Protein AF-0000000079646680 (afdb_homodimer)

Solvent-accessible surface area (backbone atoms only — not comparable to full-atom values): 19298 Å² total; per-residue (Å²): 132,80,77,72,72,74,69,71,78,68,78,68,41,18,21,56,26,50,74,67,72,43,83,56,53,96,79,44,87,49,42,88,80,18,39,67,86,31,43,66,56,45,51,32,27,38,65,41,49,31,62,67,54,50,50,53,53,44,67,70,44,81,51,68,68,57,35,50,46,24,52,51,33,47,44,51,47,20,48,36,26,69,77,30,76,45,39,28,57,49,46,54,42,51,51,46,51,48,49,41,51,51,53,47,50,53,50,49,51,50,51,51,50,50,52,52,52,52,52,52,52,53,53,51,56,56,56,53,57,60,55,44,67,73,63,61,84,80,90,73,77,76,80,70,84,76,73,74,63,59,68,73,51,68,73,58,79,80,73,76,71,82,74,73,79,127,132,81,79,72,73,74,69,71,79,67,76,67,42,17,22,58,26,50,73,67,72,42,83,57,54,97,79,44,87,49,43,87,80,19,39,67,88,32,43,68,57,44,50,31,28,37,66,41,50,30,60,66,54,50,50,52,54,45,66,71,44,81,50,68,67,56,34,52,47,25,52,51,33,46,45,53,48,19,48,36,26,68,77,30,76,45,40,29,58,50,46,54,41,52,52,46,51,49,50,41,51,52,52,48,50,52,49,49,51,50,50,50,50,52,51,52,53,52,53,53,52,54,52,53,57,56,56,54,57,62,56,44,69,73,62,59,85,81,92,69,78,77,80,68,81,77,71,74,60,62,66,73,51,67,72,57,80,82,71,77,69,81,76,71,82,127

Radius of gyration: 33.07 Å; Cα contacts (8 Å, |Δi|>4): 222; chains: 2; bounding box: 79×100×84 Å

InterPro domains:
  IPR004883 Lateral organ boundaries, LOB [PF03195] (14-109)
  IPR004883 Lateral organ boundaries, LOB [PS50891] (12-114)

pLDDT: mean 77.22, std 26.85, range [20.95, 98.81]

Nearest PDB structures (foldseek):
  5ly0-assembly1_B  TM=9.221E-01  e=5.483E-08  Triticum turgidum
  5ly0-assembly1_B  TM=9.224E-01  e=7.247E-08  Triticum turgidum

Sequence (332 aa):
MSISTSGNTETEDCSACKYQRRRCRADCPFAPYFPHGREQQFKNMHKLFGMNNVIKLIRTLKDPSTKDIAMRTIVVESDMRAKDPVGGCYRVIQELQHQIECKQAELDKIYYNIANCRAQNAHHLQMQKIDDGDHCQMMNKSPLIQFETEKLANLSIKSDDNIGEKMSISTSGNTETEDCSACKYQRRRCRADCPFAPYFPHGREQQFKNMHKLFGMNNVIKLIRTLKDPSTKDIAMRTIVVESDMRAKDPVGGCYRVIQELQHQIECKQAELDKIYYNIANCRAQNAHHLQMQKIDDGDHCQMMNKSPLIQFETEKLANLSIKSDDNIGEK

Secondary structure (DSSP, 8-state):
--------------HHHHHTT-PPPTT-TTTTTS-TT-HHHHHHHHHHH-HHHHHHHHHH---HHHHHHHHHHHHHHHHHHHH-TTTHHHHHHHHHHHHHHHHHHHHHHHHHHHHHHHHHHHHHHHHHHHHHHHS-SS-----------HHHHTTS----------/--------------HHHHHTT-PPPTT-TTTTTS-TT-HHHHHHHHHHH-HHHHHHHHHH--SHHHHHHHHHHHHHHHHHHHH-TTTHHHHHHHHHHHHHHHHHHHHHHHHHHHHHHHHHHHHHHHHHHHHHHHS-SS-----------HHHHTTS----------

Organism: Gossypium tomentosum (NCBI:txid34277)

Structure (mmCIF, N/CA/C/O backbone):
data_AF-0000000079646680-model_v1
#
loop_
_entity.id
_entity.type
_entity.pdbx_description
1 polymer 'LOB domain-containing protein'
#
loop_
_atom_site.group_PDB
_atom_site.id
_atom_site.type_symbol
_atom_site.label_atom_id
_atom_site.label_alt_id
_atom_site.label_comp_id
_atom_site.label_asym_id
_atom_site.label_entity_id
_atom_site.label_seq_id
_atom_site.pdbx_PDB_ins_code
_atom_site.Cartn_x
_atom_site.Cartn_y
_atom_site.Cartn_z
_atom_site.occupancy
_atom_site.B_iso_or_equiv
_atom_site.auth_seq_id
_atom_site.auth_comp_id
_atom_site.auth_asym_id
_atom_site.auth_atom_id
_atom_site.pdbx_PDB_model_num
ATOM 1 N N . MET A 1 1 ? 40.938 -35.5 27.719 1 29.34 1 MET A N 1
ATOM 2 C CA . MET A 1 1 ? 41.062 -34.969 26.375 1 29.34 1 MET A CA 1
ATOM 3 C C . MET A 1 1 ? 39.719 -35 25.656 1 29.34 1 MET A C 1
ATOM 5 O O . MET A 1 1 ? 39.25 -36.062 25.219 1 29.34 1 MET A O 1
ATOM 9 N N . SER A 1 2 ? 38.781 -34.25 26.156 1 36.34 2 SER A N 1
ATOM 10 C CA . SER A 1 2 ? 37.406 -34.125 25.641 1 36.34 2 SER A CA 1
ATOM 11 C C . SER A 1 2 ? 37.438 -33.688 24.188 1 36.34 2 SER A C 1
ATOM 13 O O . SER A 1 2 ? 38 -32.625 23.844 1 36.34 2 SER A O 1
ATOM 15 N N . ILE A 1 3 ? 37.469 -34.625 23.234 1 35.69 3 ILE A N 1
ATOM 16 C CA . ILE A 1 3 ? 37.312 -34.344 21.812 1 35.69 3 ILE A CA 1
ATOM 17 C C . ILE A 1 3 ? 36.156 -33.344 21.609 1 35.69 3 ILE A C 1
ATOM 19 O O . ILE A 1 3 ? 35.031 -33.594 22 1 35.69 3 ILE A O 1
ATOM 23 N N . SER A 1 4 ? 36.438 -32.062 21.688 1 37.19 4 SER A N 1
ATOM 24 C CA . SER A 1 4 ? 35.531 -31.047 21.141 1 37.19 4 SER A CA 1
ATOM 25 C C . SER A 1 4 ? 35.031 -31.453 19.766 1 37.19 4 SER A C 1
ATOM 27 O O . SER A 1 4 ? 35.812 -31.688 18.859 1 37.19 4 SER A O 1
ATOM 29 N N . THR A 1 5 ? 34.031 -32.312 19.688 1 37.84 5 THR A N 1
ATOM 30 C CA . THR A 1 5 ? 33.344 -32.5 18.422 1 37.84 5 THR A CA 1
ATOM 31 C C . THR A 1 5 ? 33.281 -31.203 17.641 1 37.84 5 THR A C 1
ATOM 33 O O . THR A 1 5 ? 32.719 -30.219 18.156 1 37.84 5 THR A O 1
ATOM 36 N N . SER A 1 6 ? 34.312 -30.844 16.922 1 40.09 6 SER A N 1
ATOM 37 C CA . SER A 1 6 ? 34.219 -29.844 15.859 1 40.09 6 SER A CA 1
ATOM 38 C C . SER A 1 6 ? 32.844 -29.828 15.219 1 40.09 6 SER A C 1
ATOM 40 O O . SER A 1 6 ? 32.438 -30.812 14.609 1 40.09 6 SER A O 1
ATOM 42 N N . GLY A 1 7 ? 31.906 -29.375 15.914 1 36.44 7 GLY A N 1
ATOM 43 C CA . GLY A 1 7 ? 30.656 -29.094 15.227 1 36.44 7 GLY A CA 1
ATOM 44 C C . GLY A 1 7 ? 30.844 -28.656 13.789 1 36.44 7 GLY A C 1
ATOM 45 O O . GLY A 1 7 ? 31.547 -27.688 13.516 1 36.44 7 GLY A O 1
ATOM 46 N N . ASN A 1 8 ? 31.062 -29.531 12.859 1 40.97 8 ASN A N 1
ATOM 47 C CA . ASN A 1 8 ? 30.922 -29.188 11.445 1 40.97 8 ASN A CA 1
ATOM 48 C C . ASN A 1 8 ? 30.016 -27.969 11.258 1 40.97 8 ASN A C 1
ATOM 50 O O . ASN A 1 8 ? 28.875 -27.969 11.719 1 40.97 8 ASN A O 1
ATOM 54 N N . THR A 1 9 ? 30.453 -26.844 11.188 1 45.81 9 THR A N 1
ATOM 55 C CA . THR A 1 9 ? 29.703 -25.688 10.734 1 45.81 9 THR A CA 1
ATOM 56 C C . THR 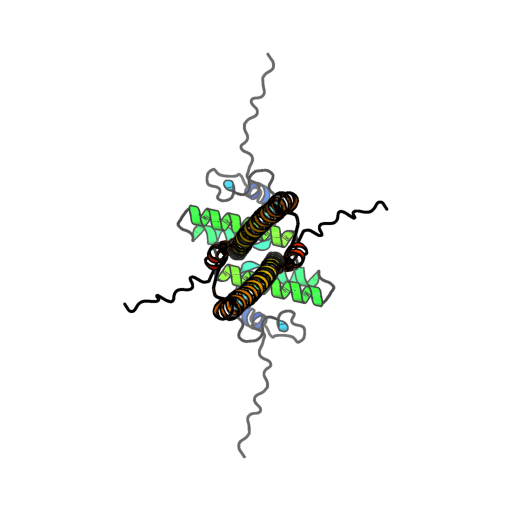A 1 9 ? 28.734 -26.078 9.617 1 45.81 9 THR A C 1
ATOM 58 O O . THR A 1 9 ? 29.109 -26.109 8.445 1 45.81 9 THR A O 1
ATOM 61 N N . GLU A 1 10 ? 28.109 -27.188 9.5 1 50.44 10 GLU A N 1
ATOM 62 C CA . GLU A 1 10 ? 27.078 -27.562 8.555 1 50.44 10 GLU A CA 1
ATOM 63 C C . GLU A 1 10 ? 26.266 -26.344 8.102 1 50.44 10 GLU A C 1
ATOM 65 O O . GLU A 1 10 ? 25.641 -25.672 8.922 1 50.44 10 GLU A O 1
ATOM 70 N N . THR A 1 11 ? 26.875 -25.594 7.246 1 63.72 11 THR A N 1
ATOM 71 C CA . THR A 1 11 ? 26.172 -24.484 6.59 1 63.72 11 THR A CA 1
ATOM 72 C C . THR A 1 11 ? 24.734 -24.875 6.305 1 63.72 11 THR A C 1
ATOM 74 O O . THR A 1 11 ? 24.469 -25.891 5.672 1 63.72 11 THR A O 1
ATOM 77 N N . GLU A 1 12 ? 23.875 -24.719 7.156 1 82.94 12 GLU A N 1
ATOM 78 C CA . GLU A 1 12 ? 22.453 -25.047 7.109 1 82.94 12 GLU A CA 1
ATOM 79 C C . GLU A 1 12 ? 21.828 -24.594 5.801 1 82.94 12 GLU A C 1
ATOM 81 O O . GLU A 1 12 ? 22.078 -23.469 5.348 1 82.94 12 GLU A O 1
ATOM 86 N N . ASP A 1 13 ? 21.281 -25.594 5.094 1 91.38 13 ASP A N 1
ATOM 87 C CA . ASP A 1 13 ? 20.547 -25.297 3.861 1 91.38 13 ASP A CA 1
ATOM 88 C C . ASP A 1 13 ? 19.562 -24.156 4.066 1 91.38 13 ASP A C 1
ATOM 90 O O . ASP A 1 13 ? 19 -24 5.156 1 91.38 13 ASP A O 1
ATOM 94 N N . CYS A 1 14 ? 19.5 -23.281 3.09 1 94.94 14 CYS A N 1
ATOM 95 C CA . CYS A 1 14 ? 18.484 -22.234 3.189 1 94.94 14 CYS A CA 1
ATOM 96 C C . CYS A 1 14 ? 17.078 -22.844 3.23 1 94.94 14 CYS A C 1
ATOM 98 O O . CYS A 1 14 ? 16.906 -24.031 2.98 1 94.94 14 CYS A O 1
ATOM 100 N N . SER A 1 15 ? 16.172 -22.141 3.617 1 95.19 15 SER A N 1
ATOM 101 C CA . SER A 1 15 ? 14.812 -22.625 3.801 1 95.19 15 SER A CA 1
ATOM 102 C C . SER A 1 15 ? 14.195 -23.047 2.477 1 95.19 15 SER A C 1
ATOM 104 O O . SER A 1 15 ? 13.352 -23.953 2.441 1 95.19 15 SER A O 1
ATOM 106 N N . ALA A 1 16 ? 14.609 -22.406 1.438 1 95.06 16 ALA A N 1
ATOM 107 C CA . ALA A 1 16 ? 14.117 -22.781 0.113 1 95.06 16 ALA A CA 1
ATOM 108 C C . ALA A 1 16 ? 14.609 -24.156 -0.285 1 95.06 16 ALA A C 1
ATOM 110 O O . ALA A 1 16 ? 13.82 -25 -0.741 1 95.06 16 ALA A O 1
ATOM 111 N N . CYS A 1 17 ? 15.852 -24.375 -0.1 1 95.69 17 CYS A N 1
ATOM 112 C CA . CYS A 1 17 ? 16.453 -25.656 -0.465 1 95.69 17 CYS A CA 1
ATOM 113 C C . CYS A 1 17 ? 15.953 -26.766 0.453 1 95.69 17 CYS A C 1
ATOM 115 O O . CYS A 1 17 ? 15.719 -27.891 0.003 1 95.69 17 CYS A O 1
ATOM 117 N N . LYS A 1 18 ? 15.828 -26.453 1.698 1 93.62 18 LYS A N 1
ATOM 118 C CA . LYS A 1 18 ? 15.25 -27.422 2.627 1 93.62 18 LYS A CA 1
ATOM 119 C C . LYS A 1 18 ? 13.844 -27.828 2.195 1 93.62 18 LYS A C 1
ATOM 121 O O . LYS A 1 18 ? 13.508 -29.016 2.195 1 93.62 18 LYS A O 1
ATOM 126 N N . TYR A 1 19 ? 13.07 -26.828 1.905 1 93.94 19 TYR A N 1
ATOM 127 C CA . TYR A 1 19 ? 11.695 -27.062 1.461 1 93.94 19 TYR A CA 1
ATOM 128 C C . TYR A 1 19 ? 11.672 -27.938 0.204 1 93.94 19 TYR A C 1
ATOM 130 O O . TYR A 1 19 ? 10.781 -28.766 0.037 1 93.94 19 TYR A O 1
ATOM 138 N N . GLN A 1 20 ? 12.625 -27.719 -0.615 1 92.12 20 GLN A N 1
ATOM 139 C CA . GLN A 1 20 ? 12.68 -28.438 -1.887 1 92.12 20 GLN A CA 1
ATOM 140 C C . GLN A 1 20 ? 13.492 -29.719 -1.759 1 92.12 20 GLN A C 1
ATOM 142 O O . GLN A 1 20 ? 13.727 -30.406 -2.752 1 92.12 20 GLN A O 1
ATOM 147 N N . ARG A 1 21 ? 13.992 -30.016 -0.578 1 92.75 21 ARG A N 1
ATOM 148 C CA . ARG A 1 21 ? 14.773 -31.219 -0.276 1 92.75 21 ARG A CA 1
ATOM 149 C C . ARG A 1 21 ? 16 -31.297 -1.163 1 92.75 21 ARG A C 1
ATOM 151 O O . ARG A 1 21 ? 16.281 -32.344 -1.745 1 92.75 21 ARG A O 1
ATOM 158 N N . ARG A 1 22 ? 16.656 -30.203 -1.276 1 91.5 22 ARG A N 1
ATOM 159 C CA . ARG A 1 22 ? 17.922 -30.141 -2.004 1 91.5 22 ARG A CA 1
ATOM 160 C C . ARG A 1 22 ? 19.016 -29.516 -1.146 1 91.5 22 ARG A C 1
ATOM 162 O O . ARG A 1 22 ? 18.734 -28.875 -0.127 1 91.5 22 ARG A O 1
ATOM 169 N N . ARG A 1 23 ? 20.203 -29.781 -1.616 1 92.38 23 ARG A N 1
ATOM 170 C CA . ARG A 1 23 ? 21.344 -29.172 -0.963 1 92.38 23 ARG A CA 1
ATOM 171 C C . ARG A 1 23 ? 21.594 -27.766 -1.484 1 92.38 23 ARG A C 1
ATOM 173 O O . ARG A 1 23 ? 21.562 -27.531 -2.695 1 92.38 23 ARG A O 1
ATOM 180 N N . CYS A 1 24 ? 21.75 -26.922 -0.541 1 94.5 24 CYS A N 1
ATOM 181 C CA . CYS A 1 24 ? 21.938 -25.516 -0.88 1 94.5 24 CYS A CA 1
ATOM 182 C C . CYS A 1 24 ? 23.312 -25.266 -1.475 1 94.5 24 CYS A C 1
ATOM 184 O O . CYS A 1 24 ? 24.328 -25.625 -0.867 1 94.5 24 CYS A O 1
ATOM 186 N N . ARG A 1 25 ? 23.422 -24.688 -2.633 1 92.25 25 ARG A N 1
ATOM 187 C CA . ARG A 1 25 ? 24.672 -24.391 -3.311 1 92.25 25 ARG A CA 1
ATOM 188 C C . ARG A 1 25 ? 25.156 -22.969 -2.973 1 92.25 25 ARG A C 1
ATOM 190 O O . ARG A 1 25 ? 24.375 -22.156 -2.479 1 92.25 25 ARG A O 1
ATOM 197 N N . ALA A 1 26 ? 26.375 -22.734 -3.238 1 90.44 26 ALA A N 1
ATOM 198 C CA . ALA A 1 26 ? 26.984 -21.438 -2.926 1 90.44 26 ALA A CA 1
ATOM 199 C C . ALA A 1 26 ? 26.328 -20.312 -3.717 1 90.44 26 ALA A C 1
ATOM 201 O O . ALA A 1 26 ? 26.25 -19.188 -3.252 1 90.44 26 ALA A O 1
ATOM 202 N N . ASP A 1 27 ? 25.688 -20.609 -4.844 1 88.06 27 ASP A N 1
ATOM 203 C CA . ASP A 1 27 ? 25.109 -19.578 -5.703 1 88.06 27 ASP A CA 1
ATOM 204 C C . ASP A 1 27 ? 23.578 -19.625 -5.645 1 88.06 27 ASP A C 1
ATOM 206 O O . ASP A 1 27 ? 22.906 -19.141 -6.559 1 88.06 27 ASP A O 1
ATOM 210 N N . CYS A 1 28 ? 23.109 -20.109 -4.559 1 92.12 28 CYS A N 1
ATOM 211 C CA . CYS A 1 28 ? 21.656 -20.188 -4.414 1 92.12 28 CYS A CA 1
ATOM 212 C C . CYS A 1 28 ? 21.031 -18.797 -4.367 1 92.12 28 CYS A C 1
ATOM 214 O O . CYS A 1 28 ? 21.375 -17.984 -3.504 1 92.12 28 CYS A O 1
ATOM 216 N N . PRO A 1 29 ? 20.125 -18.547 -5.25 1 89.06 29 PRO A N 1
ATOM 217 C CA . PRO A 1 29 ? 19.547 -17.219 -5.309 1 89.06 29 PRO A CA 1
ATOM 218 C C . PRO A 1 29 ? 18.609 -16.922 -4.133 1 89.06 29 PRO A C 1
ATOM 220 O O . PRO A 1 29 ? 18.266 -15.766 -3.887 1 89.06 29 PRO A O 1
ATOM 223 N N . PHE A 1 30 ? 18.328 -17.922 -3.383 1 94.12 30 PHE A N 1
ATOM 224 C CA . PHE A 1 30 ? 17.344 -17.75 -2.316 1 94.12 30 PHE A CA 1
ATOM 225 C C . PHE A 1 30 ? 18.047 -17.688 -0.958 1 94.12 30 PHE A C 1
ATOM 227 O O . PHE A 1 30 ? 17.453 -17.188 0.011 1 94.12 30 PHE A O 1
ATOM 234 N N . ALA A 1 31 ? 19.25 -18.125 -0.906 1 94.38 31 ALA A N 1
ATOM 235 C CA . ALA A 1 31 ? 19.953 -18.25 0.363 1 94.38 31 ALA A CA 1
ATOM 236 C C . ALA A 1 31 ? 20.016 -16.906 1.093 1 94.38 31 ALA A C 1
ATOM 238 O O . ALA A 1 31 ? 19.812 -16.844 2.307 1 94.38 31 ALA A O 1
ATOM 239 N N . PRO A 1 32 ? 20.219 -15.812 0.409 1 92.81 32 PRO A N 1
ATOM 240 C CA . PRO A 1 32 ? 20.297 -14.523 1.108 1 92.81 32 PRO A CA 1
ATOM 241 C C . PRO A 1 32 ? 18.953 -14.078 1.675 1 92.81 32 PRO A C 1
ATOM 243 O O . PRO A 1 32 ? 18.906 -13.289 2.625 1 92.81 32 PRO A O 1
ATOM 246 N N . TYR A 1 33 ? 17.891 -14.609 1.171 1 94.75 33 TYR A N 1
ATOM 247 C CA . TYR A 1 33 ? 16.578 -14.062 1.497 1 94.75 33 TYR A CA 1
ATOM 248 C C . TYR A 1 33 ? 15.789 -15.023 2.375 1 94.75 33 TYR A C 1
ATOM 250 O O . TYR A 1 33 ? 14.828 -14.633 3.035 1 94.75 33 TYR A O 1
ATOM 258 N N . PHE A 1 34 ? 16.219 -16.281 2.309 1 96.44 34 PHE A N 1
ATOM 259 C CA . PHE A 1 34 ? 15.547 -17.297 3.102 1 96.44 34 PHE A CA 1
ATOM 260 C C . PHE A 1 34 ? 16.562 -18.141 3.873 1 96.44 34 PHE A C 1
ATOM 262 O O . PHE A 1 34 ? 16.656 -19.344 3.656 1 96.44 34 PHE A O 1
ATOM 269 N N . PRO A 1 35 ? 17.203 -17.516 4.75 1 93 35 PRO A N 1
ATOM 270 C CA . PRO A 1 35 ? 18.109 -18.312 5.582 1 93 35 PRO A CA 1
ATOM 271 C C . PRO A 1 35 ? 17.375 -19.375 6.402 1 93 35 PRO A C 1
ATOM 273 O O . PRO A 1 35 ? 16.141 -19.406 6.418 1 93 35 PRO A O 1
ATOM 276 N N . HIS A 1 36 ? 18.141 -20.125 7.078 1 90.75 36 HIS A N 1
ATOM 277 C CA . HIS A 1 36 ? 17.578 -21.156 7.938 1 90.75 36 HIS A CA 1
ATOM 278 C C . HIS A 1 36 ? 16.594 -20.562 8.945 1 90.75 36 HIS A C 1
ATOM 280 O O . HIS A 1 36 ? 16.875 -19.516 9.539 1 90.75 36 HIS A O 1
ATOM 286 N N . GLY A 1 37 ? 15.438 -21.141 9.047 1 91.75 37 GLY A N 1
ATOM 287 C CA . GLY A 1 37 ? 14.461 -20.672 10.023 1 91.75 37 GLY A CA 1
ATOM 288 C C . GLY A 1 37 ? 13.383 -19.797 9.414 1 91.75 37 GLY A C 1
ATOM 289 O O . GLY A 1 37 ? 12.453 -19.375 10.109 1 91.75 37 GLY A O 1
ATOM 290 N N . ARG A 1 38 ? 13.469 -19.531 8.141 1 94.5 38 ARG A N 1
ATOM 291 C CA . ARG A 1 38 ? 12.477 -18.688 7.469 1 94.5 38 ARG A CA 1
ATOM 292 C C . ARG A 1 38 ? 11.617 -19.516 6.516 1 94.5 38 ARG A C 1
ATOM 294 O O . ARG A 1 38 ? 11.281 -19.062 5.422 1 94.5 38 ARG A O 1
ATOM 301 N N . GLU A 1 39 ? 11.32 -20.688 6.957 1 94.5 39 GLU A N 1
ATOM 302 C CA . GLU A 1 39 ? 10.586 -21.625 6.121 1 94.5 39 GLU A CA 1
ATOM 303 C C . GLU A 1 39 ? 9.195 -21.109 5.781 1 94.5 39 GLU A C 1
ATOM 305 O O . GLU A 1 39 ? 8.734 -21.234 4.648 1 94.5 39 GLU A O 1
ATOM 310 N N . GLN A 1 40 ? 8.609 -20.531 6.77 1 96.31 40 GLN A N 1
ATOM 311 C CA . GLN A 1 40 ? 7.258 -20.031 6.547 1 96.31 40 GLN A CA 1
ATOM 312 C C . GLN A 1 40 ? 7.254 -18.891 5.531 1 96.31 40 GLN A C 1
ATOM 314 O O . GLN A 1 40 ? 6.348 -18.797 4.699 1 96.31 40 GLN A O 1
ATOM 319 N N . GLN A 1 41 ? 8.211 -18.094 5.594 1 96.56 41 GLN A N 1
ATOM 320 C CA . GLN A 1 41 ? 8.32 -16.984 4.645 1 96.56 41 GLN A CA 1
ATOM 321 C C . GLN A 1 41 ? 8.492 -17.5 3.217 1 96.56 41 GLN A C 1
ATOM 323 O O . GLN A 1 41 ? 7.879 -16.984 2.283 1 96.56 41 GLN A O 1
ATOM 328 N N . PHE A 1 42 ? 9.305 -18.438 3.072 1 96.94 42 PHE A N 1
ATOM 329 C CA . PHE A 1 42 ? 9.492 -19.031 1.751 1 96.94 42 PHE A CA 1
ATOM 330 C C . PHE A 1 42 ? 8.203 -19.656 1.242 1 96.94 42 PHE A C 1
ATOM 332 O O . PHE A 1 42 ? 7.852 -19.5 0.071 1 96.94 42 PHE A O 1
ATOM 339 N N . LYS A 1 43 ? 7.543 -20.344 2.154 1 96.62 43 LYS A N 1
ATOM 340 C CA . LYS A 1 43 ? 6.281 -20.984 1.785 1 96.62 43 LYS A CA 1
ATOM 341 C C . LYS A 1 43 ? 5.262 -19.938 1.317 1 96.62 43 LYS A C 1
ATOM 343 O O . LYS A 1 43 ? 4.52 -20.188 0.361 1 96.62 43 LYS A O 1
ATOM 348 N N . ASN A 1 44 ? 5.246 -18.859 2 1 96.25 44 ASN A N 1
ATOM 349 C CA . ASN A 1 44 ? 4.348 -17.781 1.596 1 96.25 44 ASN A CA 1
ATOM 350 C C . ASN A 1 44 ? 4.664 -17.281 0.187 1 96.25 44 ASN A C 1
ATOM 352 O O . ASN A 1 44 ? 3.76 -17.125 -0.634 1 96.25 44 ASN A O 1
ATOM 356 N N . MET A 1 45 ? 5.926 -17.047 -0.009 1 96.81 45 MET A N 1
ATOM 357 C CA . MET A 1 45 ? 6.363 -16.594 -1.323 1 96.81 45 MET A CA 1
ATOM 358 C C . MET A 1 45 ? 6.035 -17.609 -2.398 1 96.81 45 MET A C 1
ATOM 360 O O . MET A 1 45 ? 5.52 -17.266 -3.463 1 96.81 45 MET A O 1
ATOM 364 N N . HIS A 1 46 ? 6.305 -18.828 -2.086 1 95.19 46 HIS A N 1
ATOM 365 C CA . HIS A 1 46 ? 6.055 -19.922 -3.033 1 95.19 46 HIS A CA 1
ATOM 366 C C . HIS A 1 46 ? 4.57 -20.031 -3.363 1 95.19 46 HIS A C 1
ATOM 368 O O . HIS A 1 46 ? 4.203 -20.234 -4.523 1 95.19 46 HIS A O 1
ATOM 374 N N . LYS A 1 47 ? 3.812 -19.891 -2.375 1 92.75 47 LYS A N 1
ATOM 375 C CA . LYS A 1 47 ? 2.367 -20.016 -2.545 1 92.75 47 LYS A CA 1
ATOM 376 C C . LYS A 1 47 ? 1.814 -18.875 -3.396 1 92.75 47 LYS A C 1
ATOM 378 O O . LYS A 1 47 ? 0.946 -19.094 -4.242 1 92.75 47 LYS A O 1
ATOM 383 N N . LEU A 1 48 ? 2.301 -17.734 -3.18 1 93.31 48 LEU A N 1
ATOM 384 C CA . LEU A 1 48 ? 1.723 -16.578 -3.842 1 93.31 48 LEU A CA 1
ATOM 385 C C . LEU A 1 48 ? 2.311 -16.391 -5.238 1 93.31 48 LEU A C 1
ATOM 387 O O . LEU A 1 48 ? 1.572 -16.297 -6.219 1 93.31 48 LEU A O 1
ATOM 391 N N . PHE A 1 49 ? 3.615 -16.438 -5.34 1 93.12 49 PHE A N 1
ATOM 392 C CA . PHE A 1 49 ? 4.262 -16.031 -6.586 1 93.12 49 PHE A CA 1
ATOM 393 C C . PHE A 1 49 ? 4.727 -17.25 -7.367 1 93.12 49 PHE A C 1
ATOM 395 O O . PHE A 1 49 ? 4.879 -17.203 -8.586 1 93.12 49 PHE A O 1
ATOM 402 N N . GLY A 1 50 ? 4.938 -18.328 -6.691 1 91.75 50 GLY A N 1
ATOM 403 C CA . GLY A 1 50 ? 5.57 -19.453 -7.344 1 91.75 50 GLY A CA 1
ATOM 404 C C . GLY A 1 50 ? 7.07 -19.297 -7.508 1 91.75 50 GLY A C 1
ATOM 405 O O . GLY A 1 50 ? 7.543 -18.234 -7.918 1 91.75 50 GLY A O 1
ATOM 406 N N . MET A 1 51 ? 7.738 -20.344 -7.25 1 89.38 51 MET A N 1
ATOM 407 C CA . MET A 1 51 ? 9.195 -20.297 -7.273 1 89.38 51 MET A CA 1
ATOM 408 C C . MET A 1 51 ? 9.711 -20.031 -8.688 1 89.38 51 MET A C 1
ATOM 410 O O . MET A 1 51 ? 10.609 -19.219 -8.891 1 89.38 51 MET A O 1
ATOM 414 N N . ASN A 1 52 ? 9.102 -20.688 -9.68 1 89.31 52 ASN A N 1
ATOM 415 C CA . ASN A 1 52 ? 9.555 -20.531 -11.055 1 89.31 52 ASN A CA 1
ATOM 416 C C . ASN A 1 52 ? 9.352 -19.109 -11.562 1 89.31 52 ASN A C 1
ATOM 418 O O . ASN A 1 52 ? 10.203 -18.562 -12.266 1 89.31 52 ASN A O 1
ATOM 422 N N . ASN A 1 53 ? 8.25 -18.625 -11.172 1 90.12 53 ASN A N 1
ATOM 423 C CA . ASN A 1 53 ? 7.969 -17.25 -11.57 1 90.12 53 ASN A CA 1
ATOM 424 C C . ASN A 1 53 ? 8.969 -16.281 -10.953 1 90.12 53 ASN A C 1
ATOM 426 O O . ASN A 1 53 ? 9.414 -15.336 -11.617 1 90.12 53 ASN A O 1
ATOM 430 N N . VAL A 1 54 ? 9.305 -16.531 -9.734 1 94.31 54 VAL A N 1
ATOM 431 C CA . VAL A 1 54 ? 10.242 -15.664 -9.031 1 94.31 54 VAL A CA 1
ATOM 432 C C . VAL A 1 54 ? 11.633 -15.773 -9.672 1 94.31 54 VAL A C 1
ATOM 434 O O . VAL A 1 54 ? 12.281 -14.766 -9.945 1 94.31 54 VAL A O 1
ATOM 437 N N . ILE A 1 55 ? 12 -16.953 -9.984 1 91.62 55 ILE A N 1
ATOM 438 C CA . ILE A 1 55 ? 13.312 -17.172 -10.578 1 91.62 55 ILE A CA 1
ATOM 439 C C . ILE A 1 55 ? 13.367 -16.531 -11.961 1 91.62 55 ILE A C 1
ATOM 441 O O . ILE A 1 55 ? 14.359 -15.883 -12.312 1 91.62 55 ILE A O 1
ATOM 445 N N . LYS A 1 56 ? 12.32 -16.734 -12.719 1 91.56 56 LYS A N 1
ATOM 446 C CA . LYS A 1 56 ? 12.25 -16.125 -14.047 1 91.56 56 LYS A CA 1
ATOM 447 C C . LYS A 1 56 ? 12.383 -14.609 -13.961 1 91.56 56 LYS A C 1
ATOM 449 O O . LYS A 1 56 ? 13.133 -14 -14.719 1 91.56 56 LYS A O 1
ATOM 454 N N . LEU A 1 57 ? 11.695 -14.031 -13.055 1 92.69 57 LEU A N 1
ATOM 455 C CA . LEU A 1 57 ? 11.742 -12.578 -12.891 1 92.69 57 LEU A CA 1
ATOM 456 C C . LEU A 1 57 ? 13.141 -12.117 -12.516 1 92.69 57 LEU A C 1
ATOM 458 O O . LEU A 1 57 ? 13.672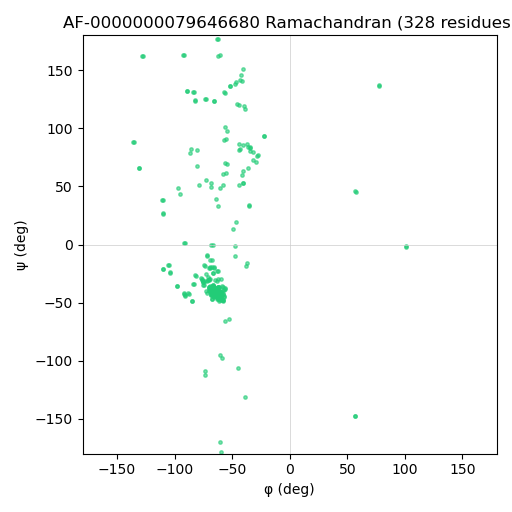 -11.18 -13.109 1 92.69 57 LEU A O 1
ATOM 462 N N . ILE A 1 58 ? 13.711 -12.789 -11.586 1 93 58 ILE A N 1
ATOM 463 C CA . ILE A 1 58 ? 15.016 -12.391 -11.07 1 93 58 ILE A CA 1
ATOM 464 C C . ILE A 1 58 ? 16.078 -12.555 -12.156 1 93 58 ILE A C 1
ATOM 466 O O . ILE A 1 58 ? 17 -11.758 -12.242 1 93 58 ILE A O 1
ATOM 470 N N . ARG A 1 59 ? 15.891 -13.523 -12.922 1 90.94 59 ARG A N 1
ATOM 471 C CA . ARG A 1 59 ? 16.859 -13.789 -13.984 1 90.94 59 ARG A CA 1
ATOM 472 C C . ARG A 1 59 ? 16.781 -12.719 -15.07 1 90.94 59 ARG A C 1
ATOM 474 O O . ARG A 1 59 ? 17.766 -12.453 -15.758 1 90.94 59 ARG A O 1
ATOM 481 N N . THR A 1 60 ? 15.633 -12.172 -15.242 1 91.88 60 THR A N 1
ATOM 482 C CA . THR A 1 60 ? 15.445 -11.141 -16.25 1 91.88 60 THR A CA 1
ATOM 483 C C . THR A 1 60 ? 16.078 -9.82 -15.82 1 91.88 60 THR A C 1
ATOM 485 O O . THR A 1 60 ? 16.344 -8.953 -16.641 1 91.88 60 THR A O 1
ATOM 488 N N . LEU A 1 61 ? 16.312 -9.711 -14.586 1 93.88 61 LEU A N 1
ATOM 489 C CA . LEU A 1 61 ? 16.844 -8.469 -14.047 1 93.88 61 LEU A CA 1
ATOM 490 C C . LEU A 1 61 ? 18.359 -8.469 -14.078 1 93.88 61 LEU A C 1
ATOM 492 O O . LEU A 1 61 ? 19 -9.461 -13.727 1 93.88 61 LEU A O 1
ATOM 496 N N . LYS A 1 62 ? 18.938 -7.395 -14.562 1 92.06 62 LYS A N 1
ATOM 497 C CA . LYS A 1 62 ? 20.375 -7.32 -14.781 1 92.06 62 LYS A CA 1
ATOM 498 C C . LYS A 1 62 ? 21.094 -6.742 -13.562 1 92.06 62 LYS A C 1
ATOM 500 O O . LYS A 1 62 ? 22.125 -7.27 -13.133 1 92.06 62 LYS A O 1
ATOM 505 N N . ASP A 1 63 ? 20.562 -5.793 -13.023 1 95.62 63 ASP A N 1
ATOM 506 C CA . ASP A 1 63 ? 21.188 -5.062 -11.93 1 95.62 63 ASP A CA 1
ATOM 507 C C . ASP A 1 63 ? 20.969 -5.766 -10.594 1 95.62 63 ASP A C 1
ATOM 509 O O . ASP A 1 63 ? 19.828 -5.996 -10.195 1 95.62 63 ASP A O 1
ATOM 513 N N . PRO A 1 64 ? 22.062 -6.09 -9.875 1 93.44 64 PRO A N 1
ATOM 514 C CA . PRO A 1 64 ? 21.938 -6.777 -8.586 1 93.44 64 PRO A CA 1
ATOM 515 C C . PRO A 1 64 ? 21.062 -6.016 -7.59 1 93.44 64 PRO A C 1
ATOM 517 O O . PRO A 1 64 ? 20.359 -6.625 -6.793 1 93.44 64 PRO A O 1
ATOM 520 N N . SER A 1 65 ? 21.125 -4.777 -7.578 1 95.88 65 SER A N 1
ATOM 521 C CA . SER A 1 65 ? 20.312 -3.979 -6.664 1 95.88 65 SER A CA 1
ATOM 522 C C . SER A 1 65 ? 18.828 -4.133 -6.965 1 95.88 65 SER A C 1
ATOM 524 O O . SER A 1 65 ? 18.016 -4.23 -6.047 1 95.88 65 SER A O 1
ATOM 526 N N . THR A 1 66 ? 18.562 -4.148 -8.203 1 96.75 66 THR A N 1
ATOM 527 C CA . THR A 1 66 ? 17.172 -4.309 -8.625 1 96.75 66 THR A CA 1
ATOM 528 C C . THR A 1 66 ? 16.672 -5.707 -8.289 1 96.75 66 THR A C 1
ATOM 530 O O . THR A 1 66 ? 15.508 -5.875 -7.906 1 96.75 66 THR A O 1
ATOM 533 N N . LYS A 1 67 ? 17.5 -6.664 -8.438 1 95.5 67 LYS A N 1
ATOM 534 C CA . LYS A 1 67 ? 17.156 -8.031 -8.055 1 95.5 67 LYS A CA 1
ATOM 535 C C . LYS A 1 67 ? 16.828 -8.125 -6.57 1 95.5 67 LYS A C 1
ATOM 537 O O . LYS A 1 67 ? 15.859 -8.789 -6.184 1 95.5 67 LYS A O 1
ATOM 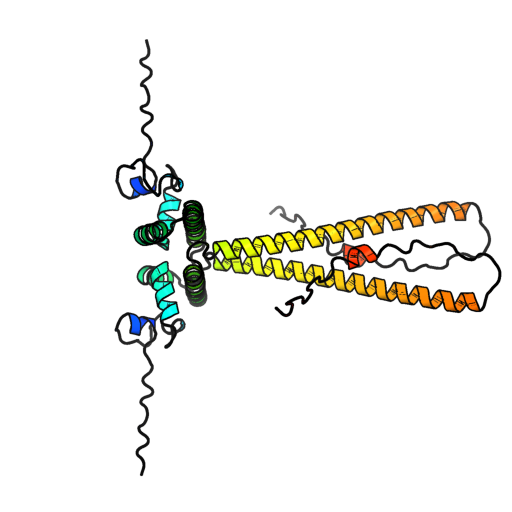542 N N . ASP A 1 68 ? 17.656 -7.492 -5.848 1 96.44 68 ASP A N 1
ATOM 543 C CA . ASP A 1 68 ? 17.469 -7.492 -4.402 1 96.44 68 ASP A CA 1
ATOM 544 C C . ASP A 1 68 ? 16.125 -6.848 -4.027 1 96.44 68 ASP A C 1
ATOM 546 O O . ASP A 1 68 ? 15.398 -7.375 -3.188 1 96.44 68 ASP A O 1
ATOM 550 N N . ILE A 1 69 ? 15.836 -5.746 -4.648 1 97.56 69 ILE A N 1
ATOM 551 C CA . ILE A 1 69 ? 14.578 -5.051 -4.379 1 97.56 69 ILE A CA 1
ATOM 552 C C . ILE A 1 69 ? 13.406 -5.941 -4.758 1 97.56 69 ILE A C 1
ATOM 554 O O . ILE A 1 69 ? 12.445 -6.074 -3.998 1 97.56 69 ILE A O 1
ATOM 558 N N . ALA A 1 70 ? 13.484 -6.535 -5.867 1 97.69 70 ALA A N 1
ATOM 559 C CA . ALA A 1 70 ? 12.406 -7.395 -6.344 1 97.69 70 ALA A CA 1
ATOM 560 C C . ALA A 1 70 ? 12.156 -8.547 -5.379 1 97.69 70 ALA A C 1
ATOM 562 O O . ALA A 1 70 ? 11.008 -8.82 -5.012 1 97.69 70 ALA A O 1
ATOM 563 N N . MET A 1 71 ? 13.227 -9.172 -4.906 1 96.62 71 MET A N 1
ATOM 564 C CA . MET A 1 71 ? 13.094 -10.289 -3.979 1 96.62 71 MET A CA 1
ATOM 565 C C . MET A 1 71 ? 12.461 -9.836 -2.666 1 96.62 71 MET A C 1
ATOM 567 O O . MET A 1 71 ? 11.547 -10.484 -2.15 1 96.62 71 MET A O 1
ATOM 571 N N . ARG A 1 72 ? 12.898 -8.758 -2.223 1 97.06 72 ARG A N 1
ATOM 572 C CA . ARG A 1 72 ? 12.414 -8.266 -0.936 1 97.06 72 ARG A CA 1
ATOM 573 C C . ARG A 1 72 ? 10.953 -7.863 -1.021 1 97.06 72 ARG A C 1
ATOM 575 O O . ARG A 1 72 ? 10.172 -8.133 -0.105 1 97.06 72 ARG A O 1
ATOM 582 N N . THR A 1 73 ? 10.594 -7.207 -2.08 1 98.12 73 THR A N 1
ATOM 583 C CA . THR A 1 73 ? 9.203 -6.789 -2.234 1 98.12 73 THR A CA 1
ATOM 584 C C . THR A 1 73 ? 8.289 -8 -2.395 1 98.12 73 THR A C 1
ATOM 586 O O . THR A 1 73 ? 7.184 -8.023 -1.853 1 98.12 73 THR A O 1
ATOM 589 N N . ILE A 1 74 ? 8.773 -9 -3.061 1 97.44 74 ILE A N 1
ATOM 590 C CA . ILE A 1 74 ? 8.016 -10.234 -3.252 1 97.44 74 ILE A CA 1
ATOM 591 C C . ILE A 1 74 ? 7.785 -10.914 -1.903 1 97.44 74 ILE A C 1
ATOM 593 O O . ILE A 1 74 ? 6.664 -11.328 -1.593 1 97.44 74 ILE A O 1
ATOM 597 N N . VAL A 1 75 ? 8.836 -10.922 -1.137 1 97.25 75 VAL A N 1
ATOM 598 C CA . VAL A 1 75 ? 8.758 -11.578 0.166 1 97.25 75 VAL A CA 1
ATOM 599 C C . VAL A 1 75 ? 7.773 -10.828 1.061 1 97.25 75 VAL A C 1
ATOM 601 O O . VAL A 1 75 ? 6.891 -11.438 1.667 1 97.25 75 VAL A O 1
ATOM 604 N N . VAL A 1 76 ? 7.816 -9.555 1.081 1 97.75 76 VAL A N 1
ATOM 605 C CA . VAL A 1 76 ? 6.977 -8.75 1.955 1 97.75 76 VAL A CA 1
ATOM 606 C C . VAL A 1 76 ? 5.52 -8.859 1.514 1 97.75 76 VAL A C 1
ATOM 608 O O . VAL A 1 76 ? 4.621 -9.023 2.346 1 97.75 76 VAL A O 1
ATOM 611 N N . GLU A 1 77 ? 5.297 -8.789 0.281 1 97.94 77 GLU A N 1
ATOM 612 C CA . GLU A 1 77 ? 3.939 -8.859 -0.247 1 97.94 77 GLU A CA 1
ATOM 613 C C . GLU A 1 77 ? 3.32 -10.227 -0 1 97.94 77 GLU A C 1
ATOM 615 O O . GLU A 1 77 ? 2.131 -10.336 0.309 1 97.94 77 GLU A O 1
ATOM 620 N N . SER A 1 78 ? 4.113 -11.219 -0.176 1 97.44 78 SER A N 1
ATOM 621 C CA . SER A 1 78 ? 3.611 -12.562 0.086 1 97.44 78 SER A CA 1
ATOM 622 C C . SER A 1 78 ? 3.229 -12.734 1.552 1 97.44 78 SER A C 1
ATOM 624 O O . SER A 1 78 ? 2.223 -13.375 1.866 1 97.44 78 SER A O 1
ATOM 626 N N . ASP A 1 79 ? 4.023 -12.141 2.365 1 97.5 79 ASP A N 1
ATOM 627 C CA . ASP A 1 79 ? 3.725 -12.203 3.793 1 97.5 79 ASP A CA 1
ATOM 628 C C . ASP A 1 79 ? 2.441 -11.445 4.117 1 97.5 79 ASP A C 1
ATOM 630 O O . ASP A 1 79 ? 1.647 -11.883 4.953 1 97.5 79 ASP A O 1
ATOM 634 N N . MET A 1 80 ? 2.207 -10.383 3.477 1 97.5 80 MET A N 1
ATOM 635 C CA . MET A 1 80 ? 1.009 -9.586 3.713 1 97.5 80 MET A CA 1
ATOM 636 C C . MET A 1 80 ? -0.246 -10.344 3.299 1 97.5 80 MET A C 1
ATOM 638 O O . MET A 1 80 ? -1.263 -10.297 3.992 1 97.5 80 MET A O 1
ATOM 642 N N . ARG A 1 81 ? -0.144 -11 2.219 1 97.12 81 ARG A N 1
ATOM 643 C CA . ARG A 1 81 ? -1.297 -11.766 1.745 1 97.12 81 ARG A CA 1
ATOM 644 C C . ARG A 1 81 ? -1.565 -12.969 2.643 1 97.12 81 ARG A C 1
ATOM 646 O O . ARG A 1 81 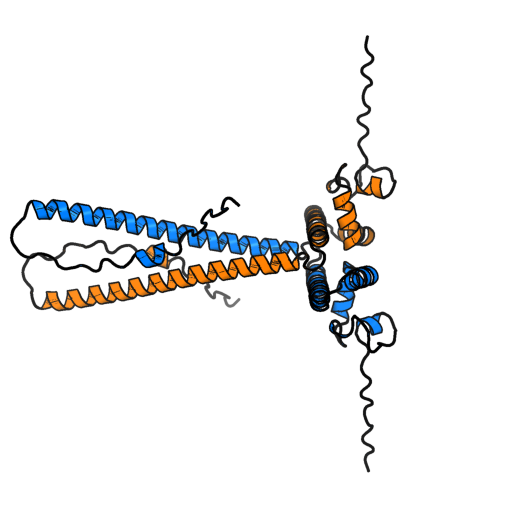? -2.721 -13.312 2.896 1 97.12 81 ARG A O 1
ATOM 653 N N . ALA A 1 82 ? -0.499 -13.562 3.121 1 96.94 82 ALA A N 1
ATOM 654 C CA . ALA A 1 82 ? -0.66 -14.68 4.039 1 96.94 82 ALA A CA 1
ATOM 655 C C . ALA A 1 82 ? -1.365 -14.25 5.32 1 96.94 82 ALA A C 1
ATOM 657 O O . ALA A 1 82 ? -2.174 -14.992 5.879 1 96.94 82 ALA A O 1
ATOM 658 N N . LYS A 1 83 ? -1.094 -13.102 5.77 1 97.31 83 LYS A N 1
ATOM 659 C CA . LYS A 1 83 ? -1.676 -12.562 6.992 1 97.31 83 LYS A CA 1
ATOM 660 C C . LYS A 1 83 ? -3.131 -12.148 6.773 1 97.31 83 LYS A C 1
ATOM 662 O O . LYS A 1 83 ? -3.957 -12.273 7.68 1 97.31 83 LYS A O 1
ATOM 667 N N . ASP A 1 84 ? -3.395 -11.664 5.613 1 97.88 84 ASP A N 1
ATOM 668 C CA . ASP A 1 84 ? -4.738 -11.234 5.227 1 97.88 84 ASP A CA 1
ATOM 669 C C . ASP A 1 84 ? -5.09 -11.734 3.828 1 97.88 84 ASP A C 1
ATOM 671 O O . ASP A 1 84 ? -4.996 -10.984 2.855 1 97.88 84 ASP A O 1
ATOM 675 N N . PRO A 1 85 ? -5.617 -12.859 3.77 1 95.81 85 PRO A N 1
ATOM 676 C CA . PRO A 1 85 ? -5.895 -13.461 2.465 1 95.81 85 PRO A CA 1
ATOM 677 C C . PRO A 1 85 ? -6.953 -12.703 1.672 1 95.81 85 PRO A C 1
ATOM 679 O O . PRO A 1 85 ? -7.035 -12.844 0.448 1 95.81 85 PRO A O 1
ATOM 682 N N . VAL A 1 86 ? -7.727 -11.914 2.357 1 97.31 86 VAL A N 1
ATOM 683 C CA . VAL A 1 86 ? -8.82 -11.203 1.703 1 97.31 86 VAL A CA 1
ATOM 684 C C . VAL A 1 86 ? -8.336 -9.836 1.227 1 97.31 86 VAL A C 1
ATOM 686 O O . VAL A 1 86 ? -8.531 -9.477 0.064 1 97.31 86 VAL A O 1
ATOM 689 N N . GLY A 1 87 ? -7.629 -9.148 2 1 97.44 87 GLY A N 1
ATOM 690 C CA . GLY A 1 87 ? -7.27 -7.773 1.693 1 97.44 87 GLY A CA 1
ATOM 691 C C . GLY A 1 87 ? -5.887 -7.637 1.087 1 97.44 87 GLY A C 1
ATOM 692 O O . GLY A 1 87 ? -5.633 -6.723 0.298 1 97.44 87 GLY A O 1
ATOM 693 N N . GLY A 1 88 ? -4.965 -8.469 1.547 1 97.25 88 GLY A N 1
ATOM 694 C CA . GLY A 1 88 ? -3.596 -8.391 1.066 1 97.25 88 GLY A CA 1
ATOM 695 C C . GLY A 1 88 ? -2.975 -7.02 1.264 1 97.25 88 GLY A C 1
ATOM 696 O O . GLY A 1 88 ? -3.234 -6.352 2.266 1 97.25 88 GLY A O 1
ATOM 697 N N . CYS A 1 89 ? -2.135 -6.719 0.33 1 97.94 89 CYS A N 1
ATOM 698 C CA . CYS A 1 89 ? -1.46 -5.426 0.376 1 97.94 89 CYS A CA 1
ATOM 699 C C . CYS A 1 89 ? -2.449 -4.285 0.163 1 97.94 89 CYS A C 1
ATOM 701 O O . CYS A 1 89 ? -2.211 -3.158 0.604 1 97.94 89 CYS A O 1
ATOM 703 N N . TYR A 1 90 ? -3.529 -4.574 -0.477 1 98.19 90 TYR A N 1
ATOM 704 C CA . TYR A 1 90 ? -4.473 -3.514 -0.813 1 98.19 90 TYR A CA 1
ATOM 705 C C . TYR A 1 90 ? -5.117 -2.936 0.443 1 98.19 90 TYR A C 1
ATOM 707 O O . TYR A 1 90 ? -5.383 -1.734 0.514 1 98.19 90 TYR A O 1
ATOM 715 N N . ARG A 1 91 ? -5.355 -3.807 1.354 1 98 91 ARG A N 1
ATOM 716 C CA . ARG A 1 91 ? -5.902 -3.301 2.609 1 98 91 ARG A CA 1
ATOM 717 C C . ARG A 1 91 ? -4.938 -2.326 3.277 1 98 91 ARG A C 1
ATOM 719 O O . ARG A 1 91 ? -5.355 -1.302 3.818 1 98 91 ARG A O 1
ATOM 726 N N . VAL A 1 92 ? -3.691 -2.625 3.244 1 98.38 92 VAL A N 1
ATOM 727 C CA . VAL A 1 92 ? -2.666 -1.741 3.789 1 98.38 92 VAL A CA 1
ATOM 728 C C . VAL A 1 92 ? -2.67 -0.415 3.033 1 98.38 92 VAL A C 1
ATOM 730 O O . VAL A 1 92 ? -2.605 0.655 3.645 1 98.38 92 VAL A O 1
ATOM 733 N N . ILE A 1 93 ? -2.727 -0.566 1.795 1 98.56 93 ILE A N 1
ATOM 734 C CA . ILE A 1 93 ? -2.758 0.616 0.941 1 98.56 93 ILE A CA 1
ATOM 735 C C . ILE A 1 93 ? -3.961 1.483 1.304 1 98.56 93 ILE A C 1
ATOM 737 O O . ILE A 1 93 ? -3.83 2.697 1.474 1 98.56 93 ILE A O 1
ATOM 741 N N . GLN A 1 94 ? -5.082 0.856 1.416 1 98.5 94 GLN A N 1
ATOM 742 C CA . GLN A 1 94 ? -6.297 1.583 1.771 1 98.5 94 GLN A CA 1
ATOM 743 C C . GLN A 1 94 ? -6.141 2.297 3.109 1 98.5 94 GLN A C 1
ATOM 745 O O . GLN A 1 94 ? -6.562 3.445 3.26 1 98.5 94 GLN A O 1
ATOM 750 N N . GLU A 1 95 ? -5.582 1.683 4.051 1 98.44 95 GLU A N 1
ATOM 751 C CA . GLU A 1 95 ? -5.375 2.27 5.371 1 98.44 95 GLU A CA 1
ATOM 752 C C . GLU A 1 95 ? -4.422 3.461 5.305 1 98.44 95 GLU A C 1
ATOM 754 O O . GLU A 1 95 ? -4.664 4.492 5.938 1 98.44 95 GLU A O 1
ATOM 759 N N . LEU A 1 96 ? -3.396 3.297 4.598 1 98.75 96 LEU A N 1
ATOM 760 C CA . LEU A 1 96 ? -2.439 4.387 4.441 1 98.75 96 LEU A CA 1
ATOM 761 C C . LEU A 1 96 ? -3.08 5.578 3.736 1 98.75 96 LEU A C 1
ATOM 763 O O . LEU A 1 96 ? -2.861 6.727 4.125 1 98.75 96 LEU A O 1
ATOM 767 N N . GLN A 1 97 ? -3.842 5.277 2.729 1 98.69 97 GLN A N 1
ATOM 768 C CA . GLN A 1 97 ? -4.555 6.336 2.025 1 98.69 97 GLN A CA 1
ATOM 769 C C . GLN A 1 97 ? -5.508 7.074 2.963 1 98.69 97 GLN A C 1
ATOM 771 O O . GLN A 1 97 ? -5.629 8.297 2.896 1 98.69 97 GLN A O 1
ATOM 776 N N . HIS A 1 98 ? -6.148 6.371 3.783 1 98.75 98 HIS A N 1
ATOM 777 C CA . HIS A 1 98 ? -7.039 6.984 4.762 1 98.75 98 HIS A CA 1
ATOM 778 C C . HIS A 1 98 ? -6.266 7.883 5.723 1 98.75 98 HIS A C 1
ATOM 780 O O . HIS A 1 98 ? -6.723 8.977 6.066 1 98.75 98 HIS A O 1
ATOM 786 N N . GLN A 1 99 ? -5.184 7.43 6.141 1 98.69 99 GLN A N 1
ATOM 787 C CA . GLN A 1 99 ? -4.34 8.227 7.02 1 98.69 99 GLN A CA 1
ATOM 788 C C . GLN A 1 99 ? -3.924 9.531 6.348 1 98.69 99 GLN A C 1
ATOM 790 O O . GLN A 1 99 ? -3.908 10.586 6.98 1 98.69 99 GLN A O 1
ATOM 795 N N . ILE A 1 100 ? -3.57 9.445 5.121 1 98.81 100 ILE A N 1
ATOM 796 C CA . ILE A 1 100 ? -3.189 10.633 4.363 1 98.81 100 ILE A CA 1
ATOM 797 C C . ILE A 1 100 ? -4.363 11.609 4.309 1 98.81 100 ILE A C 1
ATOM 799 O O . ILE A 1 100 ? -4.191 12.812 4.5 1 98.81 100 ILE A O 1
ATOM 803 N N . GLU A 1 101 ? -5.5 11.086 4.059 1 98.62 101 GLU A N 1
ATOM 804 C CA . GLU A 1 101 ? -6.699 11.922 4 1 98.62 101 GLU A CA 1
ATOM 805 C C . GLU A 1 101 ? -6.957 12.602 5.34 1 98.62 101 GLU A C 1
ATOM 807 O O . GLU A 1 101 ? -7.312 13.781 5.383 1 98.62 101 GLU A O 1
ATOM 812 N N . CYS A 1 102 ? -6.812 11.922 6.371 1 98.5 102 CYS A N 1
ATOM 813 C CA . CYS A 1 102 ? -7.027 12.477 7.703 1 98.5 102 CYS A CA 1
ATOM 814 C C . CYS A 1 102 ? -6.035 13.594 8 1 98.5 102 CYS A C 1
ATOM 816 O O . CYS A 1 102 ? -6.422 14.656 8.477 1 98.5 102 CYS A O 1
ATOM 818 N N . LYS A 1 103 ? -4.805 13.328 7.676 1 98.38 103 LYS A N 1
ATOM 819 C CA . LYS A 1 103 ? -3.777 14.336 7.914 1 98.38 103 LYS A CA 1
ATOM 820 C C . LYS A 1 103 ? -4.004 15.562 7.031 1 98.38 103 LYS A C 1
ATOM 822 O O . LYS A 1 103 ? -3.807 16.703 7.477 1 98.38 103 LYS A O 1
ATOM 827 N N . GLN A 1 104 ? -4.441 15.273 5.867 1 98.12 104 GLN A N 1
ATOM 828 C CA . GLN A 1 104 ? -4.754 16.375 4.973 1 98.12 104 GLN A CA 1
ATOM 829 C C . GLN A 1 104 ? -5.93 17.203 5.5 1 98.12 104 GLN A C 1
ATOM 831 O O . GLN A 1 104 ? -5.93 18.422 5.402 1 98.12 104 GLN A O 1
ATOM 836 N N . ALA A 1 105 ? -6.906 16.578 6 1 98.38 105 ALA A N 1
ATOM 837 C CA . ALA A 1 105 ? -8.055 17.266 6.574 1 98.38 105 ALA A CA 1
ATOM 838 C C . ALA A 1 105 ? -7.641 18.156 7.75 1 98.38 105 ALA A C 1
ATOM 840 O O . ALA A 1 105 ? -8.133 19.266 7.902 1 98.38 105 ALA A O 1
ATOM 841 N N . GLU A 1 106 ? -6.805 17.641 8.547 1 97.62 106 GLU A N 1
ATOM 842 C CA . GLU A 1 106 ? -6.277 18.391 9.672 1 97.62 106 GLU A CA 1
ATOM 843 C C . GLU A 1 106 ? -5.504 19.625 9.203 1 97.62 106 GLU A C 1
ATOM 845 O O . GLU A 1 106 ? -5.699 20.719 9.727 1 97.62 106 GLU A O 1
ATOM 850 N N . LEU A 1 107 ? -4.656 19.391 8.227 1 97.75 107 LEU A N 1
ATOM 851 C CA . LEU A 1 107 ? -3.898 20.5 7.656 1 97.75 107 LEU A CA 1
ATOM 852 C C . LEU A 1 107 ? -4.832 21.562 7.082 1 97.75 107 LEU A C 1
ATOM 854 O O . LEU A 1 107 ? -4.637 22.75 7.309 1 97.75 107 LEU A O 1
ATOM 858 N N . ASP A 1 108 ? -5.793 21.094 6.406 1 97.12 108 ASP A N 1
ATOM 859 C CA . ASP A 1 108 ? -6.746 22.016 5.801 1 97.12 108 ASP A CA 1
ATOM 860 C C . ASP A 1 108 ? -7.465 22.844 6.867 1 97.12 108 ASP A C 1
ATOM 862 O O . ASP A 1 108 ? -7.695 24.047 6.684 1 97.12 108 ASP A O 1
ATOM 866 N N . LYS A 1 109 ? -7.859 22.234 7.875 1 97.06 109 LYS A N 1
ATOM 867 C CA . LYS A 1 109 ? -8.508 22.922 8.984 1 97.06 109 LYS A CA 1
ATOM 868 C C . LYS A 1 109 ? -7.582 23.969 9.594 1 97.06 109 LYS A C 1
ATOM 870 O O . LYS A 1 109 ? -8.008 25.094 9.883 1 97.06 109 LYS A O 1
ATOM 875 N N . ILE A 1 110 ? -6.391 23.625 9.773 1 96.38 110 ILE A N 1
ATOM 876 C CA . ILE A 1 110 ? -5.414 24.531 10.359 1 96.38 110 ILE A CA 1
ATOM 877 C C . ILE A 1 110 ? -5.199 25.719 9.43 1 96.38 110 ILE A C 1
ATOM 879 O O . ILE A 1 110 ? -5.207 26.875 9.875 1 96.38 110 ILE A O 1
ATOM 883 N N . TYR A 1 111 ? -5.07 25.422 8.203 1 93.56 111 TYR A N 1
ATOM 884 C CA . TYR A 1 111 ? -4.852 26.5 7.242 1 93.56 111 TYR A CA 1
ATOM 885 C C . TYR A 1 111 ? -6.062 27.422 7.16 1 93.56 111 TYR A C 1
ATOM 887 O O . TYR A 1 111 ? -5.918 28.625 7.02 1 93.56 111 TYR A O 1
ATOM 895 N N . TYR A 1 112 ? -7.164 26.828 7.254 1 95.25 112 TYR A N 1
ATOM 896 C CA . TYR A 1 112 ? -8.383 27.625 7.289 1 95.25 112 TYR A CA 1
ATOM 897 C C . TYR A 1 112 ? -8.398 28.562 8.5 1 95.25 112 TYR A C 1
ATOM 899 O O . TYR A 1 112 ? -8.719 29.734 8.383 1 95.25 112 TYR A O 1
ATOM 907 N N . ASN A 1 113 ? -8.047 28.031 9.594 1 90.38 113 ASN A N 1
ATOM 908 C CA . ASN A 1 113 ? -8 28.812 10.82 1 90.38 113 ASN A CA 1
ATOM 909 C C . ASN A 1 113 ? -6.949 29.922 10.742 1 90.38 113 ASN A C 1
ATOM 911 O O . ASN A 1 113 ? -7.184 31.047 11.203 1 90.38 113 ASN A O 1
ATOM 915 N N . ILE A 1 114 ? -5.859 29.625 10.195 1 87.19 114 ILE A N 1
ATOM 916 C CA . ILE A 1 114 ? -4.793 30.609 10.047 1 87.19 114 ILE A CA 1
ATOM 917 C C . ILE A 1 114 ? -5.25 31.719 9.117 1 87.19 114 ILE A C 1
ATOM 919 O O . ILE A 1 114 ? -5.035 32.906 9.398 1 87.19 114 ILE A O 1
ATOM 923 N N . ALA A 1 115 ? -5.887 31.328 8.117 1 89.38 115 ALA A N 1
ATOM 924 C CA . ALA A 1 115 ? -6.395 32.312 7.172 1 89.38 115 ALA A CA 1
ATOM 925 C C . ALA A 1 115 ? -7.43 33.219 7.828 1 89.38 115 ALA A C 1
ATOM 927 O O . ALA A 1 115 ? -7.426 34.438 7.613 1 89.38 115 ALA A O 1
ATOM 928 N N . ASN A 1 116 ? -8.305 32.656 8.609 1 90.62 116 ASN A N 1
ATOM 929 C CA . ASN A 1 116 ? -9.328 33.438 9.328 1 90.62 116 ASN A CA 1
ATOM 930 C C . ASN A 1 116 ? -8.711 34.375 10.344 1 90.62 116 ASN A C 1
ATOM 932 O O . ASN A 1 116 ? -9.148 35.531 10.477 1 90.62 116 ASN A O 1
ATOM 936 N N . CYS A 1 117 ? -7.719 33.969 11.023 1 83.88 117 CYS A N 1
ATOM 937 C CA . CYS A 1 117 ? -7.016 34.812 12 1 83.88 117 CYS A CA 1
ATOM 938 C C . CYS A 1 117 ? -6.316 35.969 11.312 1 83.88 117 CYS A C 1
ATOM 940 O O . CYS A 1 117 ? -6.348 37.094 11.812 1 83.88 117 CYS A O 1
ATOM 942 N N . ARG A 1 118 ? -5.73 35.719 10.188 1 84.44 118 ARG A N 1
ATOM 943 C CA . ARG A 1 118 ? -5.051 36.75 9.414 1 84.44 118 ARG A CA 1
ATOM 944 C C . ARG A 1 118 ? -6.035 37.812 8.906 1 84.44 118 ARG A C 1
ATOM 946 O O . ARG A 1 118 ? -5.75 39 8.945 1 84.44 118 ARG A O 1
ATOM 953 N N . ALA A 1 119 ? -7.211 37.281 8.492 1 89.69 119 ALA A N 1
ATOM 954 C CA . ALA A 1 119 ? -8.242 38.188 7.996 1 89.69 119 ALA A CA 1
ATOM 955 C C . ALA A 1 119 ? -8.797 39.062 9.117 1 89.69 119 ALA A C 1
ATOM 957 O O . ALA A 1 119 ? -9.016 40.25 8.922 1 89.69 119 ALA A O 1
ATOM 958 N N . GLN A 1 120 ? -8.961 38.562 10.25 1 87.38 120 GLN A N 1
ATOM 959 C CA . GLN A 1 120 ? -9.469 39.281 11.406 1 87.38 120 GLN A CA 1
ATOM 960 C C . GLN A 1 120 ? -8.461 40.344 11.891 1 87.38 120 GLN A C 1
ATOM 962 O O . GLN A 1 120 ? -8.836 41.469 12.211 1 87.38 120 GLN A O 1
ATOM 967 N N . ASN A 1 121 ? -7.191 39.969 11.891 1 81.31 121 ASN A N 1
ATOM 968 C CA . ASN A 1 121 ? -6.137 40.875 12.312 1 81.31 121 ASN A CA 1
ATOM 969 C C . ASN A 1 121 ? -5.984 42.062 11.336 1 81.31 121 ASN A C 1
ATOM 971 O O . ASN A 1 121 ? -5.742 43.188 11.758 1 81.31 121 ASN A O 1
ATOM 975 N N . ALA A 1 122 ? -6.082 41.719 10.086 1 86 122 ALA A N 1
ATOM 976 C CA . ALA A 1 122 ? -6 42.75 9.062 1 86 122 ALA A CA 1
ATOM 977 C C . ALA A 1 122 ? -7.141 43.75 9.195 1 86 122 ALA A C 1
ATOM 979 O O . ALA A 1 122 ? -6.938 44.969 9.055 1 86 122 ALA A O 1
ATOM 980 N N . HIS A 1 123 ? -8.328 43.281 9.562 1 89.12 123 HIS A N 1
ATOM 981 C CA . HIS A 1 123 ? -9.5 44.125 9.766 1 89.12 123 HIS A CA 1
ATOM 982 C C . HIS A 1 123 ? -9.328 45 11 1 89.12 123 HIS A C 1
ATOM 984 O O . HIS A 1 123 ? -9.703 46.156 10.992 1 89.12 123 HIS A O 1
ATOM 990 N N . HIS A 1 124 ? -8.727 44.531 11.984 1 82.94 124 HIS A N 1
ATOM 991 C CA . HIS A 1 124 ? -8.5 45.25 13.227 1 82.94 124 HIS A CA 1
ATOM 992 C C . HIS A 1 124 ? -7.484 46.375 13.031 1 82.94 124 HIS A C 1
ATOM 994 O O . HIS A 1 124 ? -7.68 47.5 13.523 1 82.94 124 HIS A O 1
ATOM 1000 N N . LEU A 1 125 ? -6.488 46.125 12.242 1 82.12 125 LEU A N 1
ATOM 1001 C CA . LEU A 1 125 ? -5.445 47.125 11.977 1 82.12 125 LEU A CA 1
ATOM 1002 C C . LEU A 1 125 ? -5.988 48.281 11.133 1 82.12 125 LEU A C 1
ATOM 1004 O O . LEU A 1 125 ? -5.652 49.438 11.375 1 82.12 125 LEU A O 1
ATOM 1008 N N . GLN A 1 126 ? -6.922 48 10.32 1 84.06 126 GLN A N 1
ATOM 1009 C CA . GLN A 1 126 ? -7.523 49 9.461 1 84.06 126 GLN A CA 1
ATOM 1010 C C . GLN A 1 126 ? -8.477 49.906 10.258 1 84.06 126 GLN A C 1
ATOM 1012 O O . GLN A 1 126 ? -8.5 51.125 10.055 1 84.06 126 GLN A O 1
ATOM 1017 N N . MET A 1 127 ? -9.125 49.406 11.25 1 82.31 127 MET A N 1
ATOM 1018 C CA . MET A 1 127 ? -10.078 50.156 12.07 1 82.31 127 MET A CA 1
ATOM 1019 C C . MET A 1 127 ? -9.359 51.062 13.047 1 82.31 127 MET A C 1
ATOM 1021 O O . MET A 1 127 ? -9.812 52.188 13.305 1 82.31 127 MET A O 1
ATOM 1025 N N . GLN A 1 128 ? -8.219 50.812 13.516 1 74.94 128 GLN A N 1
ATOM 1026 C CA . GLN A 1 128 ? -7.426 51.625 14.43 1 74.94 128 GLN A CA 1
ATOM 1027 C C . GLN A 1 128 ? -6.805 52.812 13.711 1 74.94 128 GLN A C 1
ATOM 1029 O O . GLN A 1 128 ? -6.723 53.906 14.266 1 74.94 128 GLN A O 1
ATOM 1034 N N . LYS A 1 129 ? -6.492 52.688 12.531 1 77.44 129 LYS A N 1
ATOM 1035 C CA . LYS A 1 129 ? -5.918 53.75 11.734 1 77.44 129 LYS A CA 1
ATOM 1036 C C . LYS A 1 129 ? -6.965 54.844 11.43 1 77.44 129 LYS A C 1
ATOM 1038 O O . LYS A 1 129 ? -6.656 56.031 11.43 1 77.44 129 LYS A O 1
ATOM 1043 N N . ILE A 1 130 ? -8.188 54.469 11.391 1 76.19 130 ILE A N 1
ATOM 1044 C CA . ILE A 1 130 ? -9.266 55.406 11.086 1 76.19 130 ILE A CA 1
ATOM 1045 C C . ILE A 1 130 ? -9.641 56.188 12.344 1 76.19 130 ILE A C 1
ATOM 1047 O O . ILE A 1 130 ? -9.906 57.375 12.281 1 76.19 130 ILE A O 1
ATOM 1051 N N . ASP A 1 131 ? -9.5 55.781 13.523 1 64.75 131 ASP A N 1
ATOM 1052 C CA . ASP A 1 131 ? -9.812 56.469 14.789 1 64.75 131 ASP A CA 1
ATOM 1053 C C . ASP A 1 131 ? -8.688 57.406 15.211 1 64.75 131 ASP A C 1
ATOM 1055 O O . ASP A 1 131 ? -8.945 58.469 15.789 1 64.75 131 ASP A O 1
ATOM 1059 N N . ASP A 1 132 ? -7.453 57.031 14.914 1 58.69 132 ASP A N 1
ATOM 1060 C CA . ASP A 1 132 ? -6.324 57.906 15.211 1 58.69 132 ASP A CA 1
ATOM 1061 C C . ASP A 1 132 ? -6.297 59.094 14.273 1 58.69 132 ASP A C 1
ATOM 1063 O O . ASP A 1 132 ? -5.707 60.125 14.594 1 58.69 132 ASP A O 1
ATOM 1067 N N . GLY A 1 133 ? -6.691 59.031 13.18 1 55.91 133 GLY A N 1
ATOM 1068 C CA . GLY A 1 133 ? -6.734 60.188 12.305 1 55.91 133 GLY A CA 1
ATOM 1069 C C . GLY A 1 133 ? -7.645 61.281 12.82 1 55.91 133 GLY A C 1
ATOM 1070 O O . GLY A 1 133 ? -7.391 62.469 12.586 1 55.91 133 GLY A O 1
ATOM 1071 N N . ASP A 1 134 ? -8.664 61.031 13.523 1 54.66 134 ASP A N 1
ATOM 1072 C CA . ASP A 1 134 ? -9.445 62.125 14.078 1 54.66 134 ASP A CA 1
ATOM 1073 C C . ASP A 1 134 ? -8.883 62.562 15.422 1 54.66 134 ASP A C 1
ATOM 1075 O O . ASP A 1 134 ? -9.062 63.719 15.828 1 54.66 134 ASP A O 1
ATOM 1079 N N . HIS A 1 135 ? -8.453 61.719 16.406 1 49.19 135 HIS A N 1
ATOM 1080 C CA . HIS A 1 135 ? -7.77 62.25 17.594 1 49.19 135 HIS A CA 1
ATOM 1081 C C . HIS A 1 135 ? -6.273 62.406 17.328 1 49.19 135 HIS A C 1
ATOM 1083 O O . HIS A 1 135 ? -5.531 61.406 17.328 1 49.19 135 HIS A O 1
ATOM 1089 N N . CYS A 1 136 ? -5.77 63.344 16.766 1 39.31 136 CYS A N 1
ATOM 1090 C CA . CYS A 1 136 ? -4.395 63.656 16.391 1 39.31 136 CYS A CA 1
ATOM 1091 C C . CYS A 1 136 ? -3.477 63.625 17.609 1 39.31 136 CYS A C 1
ATOM 1093 O O . CYS A 1 136 ? -2.256 63.719 17.469 1 39.31 136 CYS A O 1
ATOM 1095 N N . GLN A 1 137 ? -3.496 64.5 18.734 1 34.12 137 GLN A N 1
ATOM 1096 C CA . GLN A 1 137 ? -2.158 64.812 19.188 1 34.12 137 GLN A CA 1
ATOM 1097 C C . GLN A 1 137 ? -1.377 63.594 19.625 1 34.12 137 GLN A C 1
ATOM 1099 O O . GLN A 1 137 ? -0.211 63.438 19.25 1 34.12 137 GLN A O 1
ATOM 1104 N N . MET A 1 138 ? -1.364 63.219 21.078 1 29.73 138 MET A N 1
ATOM 1105 C CA . MET A 1 138 ? -0.198 62.781 21.844 1 29.73 138 MET A CA 1
ATOM 1106 C C . MET A 1 138 ? 0.202 61.344 21.469 1 29.73 138 MET A C 1
ATOM 1108 O O . MET A 1 138 ? 1.367 61.094 21.156 1 29.73 138 MET A O 1
ATOM 1112 N N . MET A 1 139 ? -0.037 60.281 22.453 1 31.7 139 MET A N 1
ATOM 1113 C CA . MET A 1 139 ? 0.82 59.188 22.859 1 31.7 139 MET A CA 1
ATOM 1114 C C . MET A 1 139 ? 0.762 58.031 21.844 1 31.7 139 MET A C 1
ATOM 1116 O O . MET A 1 139 ? -0.294 57.438 21.641 1 31.7 139 MET A O 1
ATOM 1120 N N . ASN A 1 140 ? 1.493 58.219 20.844 1 31.86 140 ASN A N 1
ATOM 1121 C CA . ASN A 1 140 ? 1.668 57.375 19.656 1 31.86 140 ASN A CA 1
ATOM 1122 C C . ASN A 1 140 ? 1.686 55.906 20.031 1 31.86 140 ASN A C 1
ATOM 1124 O O . ASN A 1 140 ? 1.77 55.562 21.203 1 31.86 140 ASN A O 1
ATOM 1128 N N . LYS A 1 141 ? 2.713 55.219 19.5 1 33.16 141 LYS A N 1
ATOM 1129 C CA . LYS A 1 141 ? 2.984 54.062 18.672 1 33.16 141 LYS A CA 1
ATOM 1130 C C . LYS A 1 141 ? 3.307 52.844 19.531 1 33.16 141 LYS A C 1
ATOM 1132 O O . LYS A 1 141 ? 4.43 52.688 20.031 1 33.16 141 LYS A O 1
ATOM 1137 N N . SER A 1 142 ? 2.52 52.5 20.562 1 30.05 142 SER A N 1
ATOM 1138 C CA . SER A 1 142 ? 3.061 51.25 21.062 1 30.05 142 SER A CA 1
ATOM 1139 C C . SER A 1 142 ? 3.129 50.188 19.953 1 30.05 142 SER A C 1
ATOM 1141 O O . SER A 1 142 ? 2.148 49.969 19.25 1 30.05 142 SER A O 1
ATOM 1143 N N . PRO A 1 143 ? 4.332 49.906 19.312 1 30.64 143 PRO A N 1
ATOM 1144 C CA . PRO A 1 143 ? 4.652 48.875 18.344 1 30.64 143 PRO A CA 1
ATOM 1145 C C . PRO A 1 143 ? 4.074 47.5 18.719 1 30.64 143 PRO A C 1
ATOM 1147 O O . PRO A 1 143 ? 4.527 46.906 19.688 1 30.64 143 PRO A O 1
ATOM 1150 N N . LEU A 1 144 ? 2.816 47.406 19.016 1 28.67 144 LEU A N 1
ATOM 1151 C CA . LEU A 1 144 ? 2.369 46.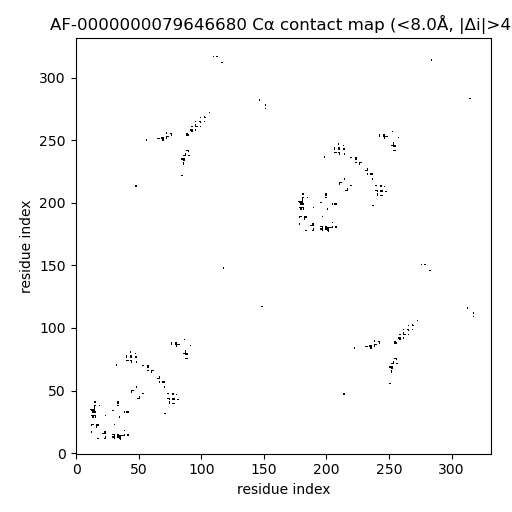031 19.234 1 28.67 144 LEU A CA 1
ATOM 1152 C C . LEU A 1 144 ? 2.947 45.094 18.172 1 28.67 144 LEU A C 1
ATOM 1154 O O . LEU A 1 144 ? 3.131 45.5 17.016 1 28.67 144 LEU A O 1
ATOM 1158 N N . ILE A 1 145 ? 3.354 43.812 18.531 1 30.06 145 ILE A N 1
ATOM 1159 C CA . ILE A 1 145 ? 3.998 42.594 18.062 1 30.06 145 ILE A CA 1
ATOM 1160 C C . ILE A 1 145 ? 3.25 42.062 16.844 1 30.06 145 ILE A C 1
ATOM 1162 O O . ILE A 1 145 ? 2.092 41.656 16.953 1 30.06 145 ILE A O 1
ATOM 1166 N N . GLN A 1 146 ? 3.287 42.688 15.664 1 30.78 146 GLN A N 1
ATOM 1167 C CA . GLN A 1 146 ? 3.002 42.031 14.391 1 30.78 146 GLN A CA 1
ATOM 1168 C C . GLN A 1 146 ? 3.6 40.656 14.352 1 30.78 146 GLN A C 1
ATOM 1170 O O . GLN A 1 146 ? 4.82 40.469 14.297 1 30.78 146 GLN A O 1
ATOM 1175 N N . PHE A 1 147 ? 3.244 39.719 15.156 1 28.86 147 PHE A N 1
ATOM 1176 C CA . PHE A 1 147 ? 3.639 38.344 14.984 1 28.86 147 PHE A CA 1
ATOM 1177 C C . PHE A 1 147 ? 3.629 37.938 13.508 1 28.86 147 PHE A C 1
ATOM 1179 O O . PHE A 1 147 ? 2.691 38.281 12.781 1 28.86 147 PHE A O 1
ATOM 1186 N N . GLU A 1 148 ? 4.793 37.562 12.867 1 31.5 148 GLU A N 1
ATOM 1187 C CA . GLU A 1 148 ? 5.234 37 11.609 1 31.5 148 GLU A CA 1
ATOM 1188 C C . GLU A 1 148 ? 4.309 35.875 11.164 1 31.5 148 GLU A C 1
ATOM 1190 O O . GLU A 1 148 ? 4.391 34.75 11.68 1 31.5 148 GLU A O 1
ATOM 1195 N N . THR A 1 149 ? 3.115 36 10.945 1 32.84 149 THR A N 1
ATOM 1196 C CA . THR A 1 149 ? 2.322 35.188 10.016 1 32.84 149 THR A CA 1
ATOM 1197 C C . THR A 1 149 ? 3.135 34.844 8.773 1 32.84 149 THR A C 1
ATOM 1199 O O . THR A 1 149 ? 2.648 34.125 7.887 1 32.84 149 THR A O 1
ATOM 1202 N N . GLU A 1 150 ? 4.23 35.469 8.469 1 33.41 150 GLU A N 1
ATOM 1203 C CA . GLU A 1 150 ? 5.008 35.125 7.281 1 33.41 150 GLU A CA 1
ATOM 1204 C C . GLU A 1 150 ? 5.508 33.688 7.367 1 33.41 150 GLU A C 1
ATOM 1206 O O . GLU A 1 150 ? 5.691 33.031 6.344 1 33.41 150 GLU A O 1
ATOM 1211 N N . LYS A 1 151 ? 5.879 33.219 8.508 1 35.53 151 LYS A N 1
ATOM 1212 C CA . LYS A 1 151 ? 6.484 31.875 8.469 1 35.53 151 LYS A CA 1
ATOM 1213 C C . LYS A 1 151 ? 5.438 30.812 8.18 1 35.53 151 LYS A C 1
ATOM 1215 O O . LYS A 1 151 ? 5.75 29.766 7.605 1 35.53 151 LYS A O 1
ATOM 1220 N N . LEU A 1 152 ? 4.25 30.812 8.727 1 36.91 152 LEU A N 1
ATOM 1221 C CA . LEU A 1 152 ? 3.311 29.797 8.281 1 36.91 152 LEU A CA 1
ATOM 1222 C C . LEU A 1 152 ? 2.887 30.031 6.836 1 36.91 152 LEU A C 1
ATOM 1224 O O . LEU A 1 152 ? 2.195 29.203 6.242 1 36.91 152 LEU A O 1
ATOM 1228 N N . ALA A 1 153 ? 3.031 31.219 6.258 1 33.22 153 ALA A N 1
ATOM 1229 C CA . ALA A 1 153 ? 2.729 31.438 4.848 1 33.22 153 ALA A CA 1
ATOM 1230 C C . ALA A 1 153 ? 3.682 30.656 3.949 1 33.22 153 ALA A C 1
ATOM 1232 O O . ALA A 1 153 ? 3.314 30.25 2.842 1 33.22 153 ALA A O 1
ATOM 1233 N N . ASN A 1 154 ? 4.977 30.562 4.211 1 34.41 154 ASN A N 1
ATOM 1234 C CA . ASN A 1 154 ? 5.895 29.891 3.297 1 34.41 154 ASN A CA 1
ATOM 1235 C C . ASN A 1 154 ? 5.629 28.375 3.238 1 34.41 154 ASN A C 1
ATOM 1237 O O . ASN A 1 154 ? 6.367 27.641 2.588 1 34.41 154 ASN A O 1
ATOM 1241 N N . LEU A 1 155 ? 4.93 27.859 4.066 1 35.25 155 LEU A N 1
ATOM 1242 C CA . LEU A 1 155 ? 4.617 26.453 3.803 1 35.25 155 LEU A CA 1
ATOM 1243 C C . LEU A 1 155 ? 3.715 26.312 2.58 1 35.25 155 LEU A C 1
ATOM 1245 O O . LEU A 1 155 ? 3.207 25.234 2.299 1 35.25 155 LEU A O 1
ATOM 1249 N N . SER A 1 156 ? 3.303 27.469 1.897 1 31.33 156 SER A N 1
ATOM 1250 C CA . SER A 1 156 ? 2.471 27.281 0.712 1 31.33 156 SER A CA 1
ATOM 1251 C C . SER A 1 156 ? 3.195 26.469 -0.357 1 31.33 156 SER A C 1
ATOM 1253 O O . SER A 1 156 ? 4.418 26.328 -0.309 1 31.33 156 SER A O 1
ATOM 1255 N N . ILE A 1 157 ? 2.562 26.406 -1.667 1 30.94 157 ILE A N 1
ATOM 1256 C CA . ILE A 1 157 ? 2.391 25.688 -2.934 1 30.94 157 ILE A CA 1
ATOM 1257 C C . ILE A 1 157 ? 3.586 25.969 -3.844 1 30.94 157 ILE A C 1
ATOM 1259 O O . ILE A 1 157 ? 3.66 27.031 -4.477 1 30.94 157 ILE A O 1
ATOM 1263 N N . LYS A 1 158 ? 4.852 25.844 -3.498 1 30.53 158 LYS A N 1
ATOM 1264 C CA . LYS A 1 158 ? 5.617 26.047 -4.727 1 30.53 158 LYS A CA 1
ATOM 1265 C C . LYS A 1 158 ? 5.246 24.984 -5.773 1 30.53 158 LYS A C 1
ATOM 1267 O O . LYS A 1 158 ? 5.797 23.891 -5.773 1 30.53 158 LYS A O 1
ATOM 1272 N N . SER A 1 159 ? 3.928 24.688 -6.078 1 27.28 159 SER A N 1
ATOM 1273 C CA . SER A 1 159 ? 3.754 23.969 -7.34 1 27.28 159 SER A CA 1
ATOM 1274 C C . SER A 1 159 ? 4.211 24.828 -8.523 1 27.28 159 SER A C 1
ATOM 1276 O O . SER A 1 159 ? 3.426 25.594 -9.078 1 27.28 159 SER A O 1
ATOM 1278 N N . ASP A 1 160 ? 5.254 25.625 -8.578 1 25.95 160 ASP A N 1
ATOM 1279 C CA . ASP A 1 160 ? 5.527 26.266 -9.859 1 25.95 160 ASP A CA 1
ATOM 1280 C C . ASP A 1 160 ? 5.57 25.25 -10.992 1 25.95 160 ASP A C 1
ATOM 1282 O O . ASP A 1 160 ? 6.004 24.109 -10.797 1 25.95 160 ASP A O 1
ATOM 1286 N N . ASP A 1 161 ? 4.922 25.609 -12.133 1 29.83 161 ASP A N 1
ATOM 1287 C CA . ASP A 1 161 ? 4.648 25.422 -13.555 1 29.83 161 ASP A CA 1
ATOM 1288 C C . ASP A 1 161 ? 5.945 25.266 -14.344 1 29.83 161 ASP A C 1
ATOM 1290 O O . ASP A 1 161 ? 5.93 25.281 -15.578 1 29.83 161 ASP A O 1
ATOM 1294 N N . ASN A 1 162 ? 7.141 25.312 -13.852 1 26.91 162 ASN A N 1
ATOM 1295 C CA . ASN A 1 162 ? 8.062 25.594 -14.945 1 26.91 162 ASN A CA 1
ATOM 1296 C C . ASN A 1 162 ? 8.148 24.422 -15.922 1 26.91 162 ASN A C 1
ATOM 1298 O O . ASN A 1 162 ? 8.906 23.484 -15.695 1 26.91 162 ASN A O 1
ATOM 1302 N N . ILE A 1 163 ? 7.016 23.891 -16.484 1 26.02 163 ILE A N 1
ATOM 1303 C CA . ILE A 1 163 ? 7.191 23.219 -17.766 1 26.02 163 ILE A CA 1
ATOM 1304 C C . ILE A 1 163 ? 7.801 24.188 -18.781 1 26.02 163 ILE A C 1
ATOM 1306 O O . ILE A 1 163 ? 7.148 25.156 -19.188 1 26.02 163 ILE A O 1
ATOM 1310 N N . GLY A 1 164 ? 8.984 24.734 -18.578 1 20.95 164 GLY A N 1
ATOM 1311 C CA . GLY A 1 164 ? 9.664 25.422 -19.656 1 20.95 164 GLY A CA 1
ATOM 1312 C C . GLY A 1 164 ? 9.57 24.703 -20.984 1 20.95 164 GLY A C 1
ATOM 1313 O O . GLY A 1 164 ? 9.273 23.5 -21.016 1 20.95 164 GLY A O 1
ATOM 1314 N N . GLU A 1 165 ? 9.508 25.547 -22.125 1 25.09 165 GLU A N 1
ATOM 1315 C CA . GLU A 1 165 ? 9.594 25.656 -23.578 1 25.09 165 GLU A CA 1
ATOM 1316 C C . GLU A 1 165 ? 10.805 24.906 -24.125 1 25.09 165 GLU A C 1
ATOM 1318 O O . GLU A 1 165 ? 10.922 24.688 -25.344 1 25.09 165 GLU A O 1
ATOM 1323 N N . LYS A 1 166 ? 11.602 23.969 -23.719 1 22.67 166 LYS A N 1
ATOM 1324 C CA . LYS A 1 166 ? 12.414 23.625 -24.891 1 22.67 166 LYS A CA 1
ATOM 1325 C C . LYS A 1 166 ? 11.641 22.766 -25.875 1 22.67 166 LYS A C 1
ATOM 1327 O O . LYS A 1 166 ? 10.805 21.953 -25.469 1 22.67 166 LYS A O 1
ATOM 1332 N N . MET B 1 1 ? -38.125 -4.926 -46.75 1 29.3 1 MET B N 1
ATOM 1333 C CA . MET B 1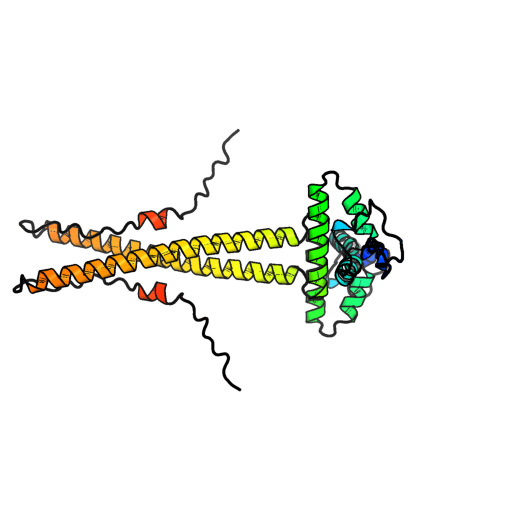 1 ? -38.219 -5.52 -45.406 1 29.3 1 MET B CA 1
ATOM 1334 C C . MET B 1 1 ? -36.875 -6.035 -44.938 1 29.3 1 MET B C 1
ATOM 1336 O O . MET B 1 1 ? -36.375 -7.059 -45.438 1 29.3 1 MET B O 1
ATOM 1340 N N . SER B 1 2 ? -35.969 -5.156 -44.688 1 36.16 2 SER B N 1
ATOM 1341 C CA . SER B 1 2 ? -34.594 -5.414 -44.219 1 36.16 2 SER B CA 1
ATOM 1342 C C . SER B 1 2 ? -34.625 -6.246 -42.938 1 36.16 2 SER B C 1
ATOM 1344 O O . SER B 1 2 ? -35.25 -5.875 -41.938 1 36.16 2 SER B O 1
ATOM 1346 N N . ILE B 1 3 ? -34.594 -7.586 -43.031 1 35.59 3 ILE B N 1
ATOM 1347 C CA . ILE B 1 3 ? -34.406 -8.484 -41.906 1 35.59 3 ILE B CA 1
ATOM 1348 C C . ILE B 1 3 ? -33.344 -7.926 -40.969 1 35.59 3 ILE B C 1
ATOM 1350 O O . ILE B 1 3 ? -32.188 -7.727 -41.375 1 35.59 3 ILE B O 1
ATOM 1354 N N . SER B 1 4 ? -33.688 -7.043 -40.031 1 37.31 4 SER B N 1
ATOM 1355 C CA . SER B 1 4 ? -32.844 -6.758 -38.875 1 37.31 4 SER B CA 1
ATOM 1356 C C . SER B 1 4 ? -32.281 -8.039 -38.281 1 37.31 4 SER B C 1
ATOM 1358 O O . SER B 1 4 ? -33.031 -8.945 -37.906 1 37.31 4 SER B O 1
ATOM 1360 N N . THR B 1 5 ? -31.219 -8.562 -38.844 1 37.62 5 THR B N 1
ATOM 1361 C CA . THR B 1 5 ? -30.484 -9.609 -38.156 1 37.62 5 THR B CA 1
ATOM 1362 C C . THR B 1 5 ? -30.5 -9.375 -36.625 1 37.62 5 THR B C 1
ATOM 1364 O O . THR B 1 5 ? -30.078 -8.32 -36.156 1 37.62 5 THR B O 1
ATOM 1367 N N . SER B 1 6 ? -31.547 -9.812 -35.969 1 40.06 6 SER B N 1
ATOM 1368 C CA . SER B 1 6 ? -31.516 -9.984 -34.5 1 40.06 6 SER B CA 1
ATOM 1369 C C . SER B 1 6 ? -30.125 -10.367 -34.031 1 40.06 6 SER B C 1
ATOM 1371 O O . SER B 1 6 ? -29.609 -11.43 -34.375 1 40.06 6 SER B O 1
ATOM 1373 N N . GLY B 1 7 ? -29.234 -9.453 -34.062 1 36.41 7 GLY B N 1
ATOM 1374 C CA . GLY B 1 7 ? -27.984 -9.703 -33.375 1 36.41 7 GLY B CA 1
ATOM 1375 C C . GLY B 1 7 ? -28.156 -10.539 -32.094 1 36.41 7 GLY B C 1
ATOM 1376 O O . GLY B 1 7 ? -28.922 -10.172 -31.219 1 36.41 7 GLY B O 1
ATOM 1377 N N . ASN B 1 8 ? -28.281 -11.82 -32.188 1 41.16 8 ASN B N 1
ATOM 1378 C CA . ASN B 1 8 ? -28.125 -12.664 -31.016 1 41.16 8 ASN B CA 1
ATOM 1379 C C . ASN B 1 8 ? -27.297 -11.977 -29.922 1 41.16 8 ASN B C 1
ATOM 1381 O O . ASN B 1 8 ? -26.172 -11.555 -30.188 1 41.16 8 ASN B O 1
ATOM 1385 N N . THR B 1 9 ? -27.812 -11.336 -29.031 1 45.53 9 THR B N 1
ATOM 1386 C CA . THR B 1 9 ? -27.141 -10.875 -27.828 1 45.53 9 THR B CA 1
ATOM 1387 C C . THR B 1 9 ? -26.109 -11.906 -27.359 1 45.53 9 THR B C 1
ATOM 1389 O O . THR B 1 9 ? -26.453 -12.859 -26.656 1 45.53 9 THR B O 1
ATOM 1392 N N . GLU B 1 10 ? -25.406 -12.68 -28.094 1 50.31 10 GLU B N 1
ATOM 1393 C CA . GLU B 1 10 ? -24.312 -13.562 -27.719 1 50.31 10 GLU B CA 1
ATOM 1394 C C . GLU B 1 10 ? -23.594 -13.047 -26.484 1 50.31 10 GLU B C 1
ATOM 1396 O O . GLU B 1 10 ? -23.047 -11.938 -26.484 1 50.31 10 GLU B O 1
ATOM 1401 N N . THR B 1 11 ? -24.219 -13.258 -25.359 1 63.56 11 THR B N 1
ATOM 1402 C CA . THR B 1 11 ? -23.578 -12.992 -24.078 1 63.56 11 THR B CA 1
ATOM 1403 C C . THR B 1 11 ? -22.094 -13.32 -24.109 1 63.56 11 THR B C 1
ATOM 1405 O O . THR B 1 11 ? -21.719 -14.438 -24.469 1 63.56 11 THR B O 1
ATOM 1408 N N . GLU B 1 12 ? -21.297 -12.508 -24.531 1 83.12 12 GLU B N 1
ATOM 1409 C CA . GLU B 1 12 ? -19.844 -12.633 -24.688 1 83.12 12 GLU B CA 1
ATOM 1410 C C . GLU B 1 12 ? -19.203 -13.281 -23.469 1 83.12 12 GLU B C 1
ATOM 1412 O O . GLU B 1 12 ? -19.547 -12.945 -22.328 1 83.12 12 GLU B O 1
ATOM 1417 N N . ASP B 1 13 ? -18.547 -14.422 -23.766 1 91.62 13 ASP B N 1
ATOM 1418 C CA . ASP B 1 13 ? -17.797 -15.109 -22.719 1 91.62 13 ASP B CA 1
ATOM 1419 C C . ASP B 1 13 ? -16.938 -14.133 -21.922 1 91.62 13 ASP B C 1
ATOM 1421 O O . ASP B 1 13 ? -16.453 -13.141 -22.469 1 91.62 13 ASP B O 1
ATOM 1425 N N . CYS B 1 14 ? -16.891 -14.328 -20.609 1 95.06 14 CYS B N 1
ATOM 1426 C CA . CYS B 1 14 ? -16 -13.492 -19.828 1 95.06 14 CYS B CA 1
ATOM 1427 C C . CYS B 1 14 ? -14.547 -13.703 -20.25 1 95.06 14 CYS B C 1
ATOM 1429 O O . CYS B 1 14 ? -14.242 -14.633 -21 1 95.06 14 CYS B O 1
ATOM 1431 N N . SER B 1 15 ? -13.734 -12.875 -19.938 1 95.31 15 SER B N 1
ATOM 1432 C CA . SER B 1 15 ? -12.336 -12.898 -20.344 1 95.31 15 SER B CA 1
ATOM 1433 C C . SER B 1 15 ? -11.617 -14.125 -19.797 1 95.31 15 SER B C 1
ATOM 1435 O O . SER B 1 15 ? -10.695 -14.648 -20.422 1 95.31 15 SER B O 1
ATOM 1437 N N . ALA B 1 16 ? -12.047 -14.555 -18.656 1 95.19 16 ALA B N 1
ATOM 1438 C CA . ALA B 1 16 ? -11.461 -15.758 -18.062 1 95.19 16 ALA B CA 1
ATOM 1439 C C . ALA B 1 16 ? -11.797 -17 -18.891 1 95.19 16 ALA B C 1
ATOM 1441 O O . ALA B 1 16 ? -10.914 -17.797 -19.203 1 95.19 16 ALA B O 1
ATOM 1442 N N . CYS B 1 17 ? -13.008 -17.094 -19.234 1 95.81 17 CYS B N 1
ATOM 1443 C CA . CYS B 1 17 ? -13.461 -18.25 -20 1 95.81 17 CYS B CA 1
ATOM 1444 C C . CYS B 1 17 ? -12.906 -18.203 -21.422 1 95.81 17 CYS B C 1
ATOM 1446 O O . CYS B 1 17 ? -12.539 -19.234 -21.984 1 95.81 17 CYS B O 1
ATOM 1448 N N . LYS B 1 18 ? -12.875 -17.047 -21.984 1 93.75 18 LYS B N 1
ATOM 1449 C CA . LYS B 1 18 ? -12.25 -16.891 -23.297 1 93.75 18 LYS B CA 1
ATOM 1450 C C . LYS B 1 18 ? -10.789 -17.344 -23.281 1 93.75 18 LYS B C 1
ATOM 1452 O O . LYS B 1 18 ? -10.344 -18.062 -24.172 1 93.75 18 LYS B O 1
ATOM 1457 N N . TYR B 1 19 ? -10.117 -16.859 -22.281 1 94.12 19 TYR B N 1
ATOM 1458 C CA . TYR B 1 19 ? -8.711 -17.203 -22.109 1 94.12 19 TYR B CA 1
ATOM 1459 C C . TYR B 1 19 ? -8.547 -18.719 -21.969 1 94.12 19 TYR B C 1
ATOM 1461 O O . TYR B 1 19 ? -7.57 -19.297 -22.469 1 94.12 19 TYR B O 1
ATOM 1469 N N . GLN B 1 20 ? -9.469 -19.312 -21.344 1 92.25 20 GLN B N 1
ATOM 1470 C CA . GLN B 1 20 ? -9.398 -20.734 -21.078 1 92.25 20 GLN B CA 1
ATOM 1471 C C . GLN B 1 20 ? -10.078 -21.531 -22.172 1 92.25 20 GLN B C 1
ATOM 1473 O O . GLN B 1 20 ? -10.211 -22.766 -22.078 1 92.25 20 GLN B O 1
ATOM 1478 N N . ARG B 1 21 ? -10.586 -20.875 -23.172 1 92.88 21 ARG B N 1
ATOM 1479 C CA . ARG B 1 21 ? -11.25 -21.469 -24.328 1 92.88 21 ARG B CA 1
ATOM 1480 C C . ARG B 1 21 ? -12.43 -22.344 -23.891 1 92.88 21 ARG B C 1
ATOM 1482 O O . ARG B 1 21 ? -12.57 -23.484 -24.328 1 92.88 21 ARG B O 1
ATOM 1489 N N . ARG B 1 22 ? -13.18 -21.781 -23.016 1 91.62 22 ARG B N 1
ATOM 1490 C CA . ARG B 1 22 ? -14.414 -22.422 -22.562 1 91.62 22 ARG B CA 1
ATOM 1491 C C . ARG B 1 22 ? -15.602 -21.484 -22.672 1 91.62 22 ARG B C 1
ATOM 1493 O O . ARG B 1 22 ? -15.43 -20.266 -22.812 1 91.62 22 ARG B O 1
ATOM 1500 N N . ARG B 1 23 ? -16.75 -22.125 -22.641 1 92.38 23 ARG B N 1
ATOM 1501 C CA . ARG B 1 23 ? -17.984 -21.359 -22.641 1 92.38 23 ARG B CA 1
ATOM 1502 C C . ARG B 1 23 ? -18.328 -20.891 -21.234 1 92.38 23 ARG B C 1
ATOM 1504 O O . ARG B 1 23 ? -18.266 -21.656 -20.266 1 92.38 23 ARG B O 1
ATOM 1511 N N . CYS B 1 24 ? -18.609 -19.641 -21.188 1 94.62 24 CYS B N 1
ATOM 1512 C CA . CYS B 1 24 ? -18.906 -19.031 -19.891 1 94.62 24 CYS B CA 1
ATOM 1513 C C . CYS B 1 24 ? -20.281 -19.453 -19.391 1 94.62 24 CYS B C 1
ATOM 1515 O O . CYS B 1 24 ? -21.281 -19.312 -20.094 1 94.62 24 CYS B O 1
ATOM 1517 N N . ARG B 1 25 ? -20.391 -20 -18.219 1 92.31 25 ARG B N 1
ATOM 1518 C CA . ARG B 1 25 ? -21.641 -20.438 -17.609 1 92.31 25 ARG B CA 1
ATOM 1519 C C . ARG B 1 25 ? -22.266 -19.344 -16.766 1 92.31 25 ARG B C 1
ATOM 1521 O O . ARG B 1 25 ? -21.594 -18.359 -16.406 1 92.31 25 ARG B O 1
ATOM 1528 N N . ALA B 1 26 ? -23.516 -19.5 -16.469 1 90.5 26 ALA B N 1
ATOM 1529 C CA . ALA B 1 26 ? -24.266 -18.5 -15.703 1 90.5 26 ALA B CA 1
ATOM 1530 C C . ALA B 1 26 ? -23.672 -18.328 -14.305 1 90.5 26 ALA B C 1
ATOM 1532 O O . ALA B 1 26 ? -23.75 -17.25 -13.727 1 90.5 26 ALA B O 1
ATOM 1533 N N . ASP B 1 27 ? -22.953 -19.312 -13.773 1 88 27 ASP B N 1
ATOM 1534 C CA . ASP B 1 27 ? -22.438 -19.25 -12.414 1 88 27 ASP B CA 1
ATOM 1535 C C . ASP B 1 27 ? -20.922 -19.094 -12.406 1 88 27 ASP B C 1
ATOM 1537 O O . ASP B 1 27 ? -20.25 -19.406 -11.422 1 88 27 ASP B O 1
ATOM 1541 N N . CYS B 1 28 ? -20.453 -18.516 -13.453 1 92.19 28 CYS B N 1
ATOM 1542 C CA . CYS B 1 28 ? -19 -18.312 -13.539 1 92.19 28 CYS B CA 1
ATOM 1543 C C . CYS B 1 28 ? -18.516 -17.328 -12.477 1 92.19 28 CYS B C 1
ATOM 1545 O O . CYS B 1 28 ? -18.984 -16.188 -12.43 1 92.19 28 CYS B O 1
ATOM 1547 N N . PRO B 1 29 ? -17.609 -17.766 -11.688 1 89.12 29 PRO B N 1
ATOM 1548 C CA . PRO B 1 29 ? -17.156 -16.906 -10.594 1 89.12 29 PRO B CA 1
ATOM 1549 C C . PRO B 1 29 ? -16.312 -15.727 -11.078 1 89.12 29 PRO B C 1
ATOM 1551 O O . PRO B 1 29 ? -16.094 -14.766 -10.336 1 89.12 29 PRO B O 1
ATOM 1554 N N . PHE B 1 30 ? -15.961 -15.758 -12.305 1 94.19 30 PHE B N 1
ATOM 1555 C CA . PHE B 1 30 ? -15.055 -14.734 -12.812 1 94.19 30 PHE B CA 1
ATOM 1556 C C . PHE B 1 30 ? -15.805 -13.719 -13.656 1 94.19 30 PHE B C 1
ATOM 1558 O O . PHE B 1 30 ? -15.328 -12.602 -13.867 1 94.19 30 PHE B O 1
ATOM 1565 N N . ALA B 1 31 ? -16.969 -14.086 -14.086 1 94.44 31 ALA B N 1
ATOM 1566 C CA . ALA B 1 31 ? -17.734 -13.273 -15.031 1 94.44 31 ALA B CA 1
ATOM 1567 C C . ALA B 1 31 ? -17.969 -11.867 -14.477 1 94.44 31 ALA B C 1
ATOM 1569 O O . ALA B 1 31 ? -17.812 -10.875 -15.203 1 94.44 31 ALA B O 1
ATOM 1570 N N . PRO B 1 32 ? -18.234 -11.703 -13.219 1 92.88 32 PRO B N 1
ATOM 1571 C CA . PRO B 1 32 ? -18.469 -10.359 -12.688 1 92.88 32 PRO B CA 1
ATOM 1572 C C . PRO B 1 32 ? -17.203 -9.508 -12.648 1 92.88 32 PRO B C 1
ATOM 1574 O O . PRO B 1 32 ? -17.281 -8.273 -12.656 1 92.88 32 PRO B O 1
ATOM 1577 N N . TYR B 1 33 ? -16.078 -10.125 -12.68 1 94.81 33 TYR B N 1
ATOM 1578 C CA . TYR B 1 33 ? -14.836 -9.391 -12.414 1 94.81 33 TYR B CA 1
ATOM 1579 C C . TYR B 1 33 ? -14 -9.258 -13.68 1 94.81 33 TYR B C 1
ATOM 1581 O O . TYR B 1 33 ? -13.117 -8.406 -13.758 1 94.81 33 TYR B O 1
ATOM 1589 N N . PHE B 1 34 ? -14.297 -10.148 -14.602 1 96.44 34 PHE B N 1
ATOM 1590 C CA . PHE B 1 34 ? -13.562 -10.125 -15.867 1 96.44 34 PHE B CA 1
ATOM 1591 C C . PHE B 1 34 ? -14.523 -10.164 -17.047 1 96.44 34 PHE B C 1
ATOM 1593 O O . PHE B 1 34 ? -14.508 -11.117 -17.828 1 96.44 34 PHE B O 1
ATOM 1600 N N . PRO B 1 35 ? -15.258 -9.156 -17.172 1 93.19 35 PRO B N 1
ATOM 1601 C CA . PRO B 1 35 ? -16.125 -9.125 -18.359 1 93.19 35 PRO B CA 1
ATOM 1602 C C . PRO B 1 35 ? -15.328 -9.102 -19.656 1 93.19 35 PRO B C 1
ATOM 1604 O O . PRO B 1 35 ? -14.102 -8.984 -19.641 1 93.19 35 PRO B O 1
ATOM 1607 N N . HIS B 1 36 ? -16.062 -9.133 -20.703 1 90.94 36 HIS B N 1
ATOM 1608 C CA . HIS B 1 36 ? -15.438 -9.086 -22.016 1 90.94 36 HIS B CA 1
ATOM 1609 C C . HIS B 1 36 ? -14.57 -7.836 -22.172 1 90.94 36 HIS B C 1
ATOM 1611 O O . HIS B 1 36 ? -14.977 -6.742 -21.766 1 90.94 36 HIS B O 1
ATOM 1617 N N . GLY B 1 37 ? -13.367 -8.016 -22.625 1 91.94 37 GLY B N 1
ATOM 1618 C CA . GLY B 1 37 ? -12.484 -6.883 -22.859 1 91.94 37 GLY B CA 1
ATOM 1619 C C . GLY B 1 37 ? -11.469 -6.676 -21.75 1 91.94 37 GLY B C 1
ATOM 1620 O O . GLY B 1 37 ? -10.625 -5.785 -21.844 1 91.94 37 GLY B O 1
ATOM 1621 N N . ARG B 1 38 ? -11.523 -7.504 -20.734 1 94.62 38 ARG B N 1
ATOM 1622 C CA . ARG B 1 38 ? -10.586 -7.387 -19.609 1 94.62 38 ARG B CA 1
ATOM 1623 C C . ARG B 1 38 ? -9.609 -8.555 -19.594 1 94.62 38 ARG B C 1
ATOM 1625 O O . ARG B 1 38 ? -9.266 -9.07 -18.531 1 94.62 38 ARG B O 1
ATOM 1632 N N . GLU B 1 39 ? -9.219 -8.922 -20.75 1 94.56 39 GLU B N 1
ATOM 1633 C CA . GLU B 1 39 ? -8.359 -10.094 -20.906 1 94.56 39 GLU B CA 1
ATOM 1634 C C . GLU B 1 39 ? -7.008 -9.875 -20.219 1 94.56 39 GLU B C 1
ATOM 1636 O O . GLU B 1 39 ? -6.48 -10.781 -19.578 1 94.56 39 GLU B O 1
ATOM 1641 N N . GLN B 1 40 ? -6.531 -8.711 -20.406 1 96.38 40 GLN B N 1
ATOM 1642 C CA . GLN B 1 40 ? -5.227 -8.43 -19.828 1 96.38 40 GLN B CA 1
ATOM 1643 C C . GLN B 1 40 ? -5.285 -8.477 -18.297 1 96.38 40 GLN B C 1
ATOM 1645 O O . GLN B 1 40 ? -4.355 -8.961 -17.656 1 96.38 40 GLN B O 1
ATOM 1650 N N . GLN B 1 41 ? -6.312 -8.016 -17.766 1 96.62 41 GLN B N 1
ATOM 1651 C CA . GLN B 1 41 ? -6.484 -8.055 -16.312 1 96.62 41 GLN B CA 1
ATOM 1652 C C . GLN B 1 41 ? -6.539 -9.484 -15.797 1 96.62 41 GLN B C 1
ATOM 1654 O O . GLN B 1 41 ? -5.934 -9.805 -14.773 1 96.62 41 GLN B O 1
ATOM 1659 N N . PHE B 1 42 ? -7.246 -10.273 -16.453 1 97 42 PHE B N 1
ATOM 1660 C CA . PHE B 1 42 ? -7.316 -11.672 -16.062 1 97 42 PHE B CA 1
ATOM 1661 C C . PHE B 1 42 ? -5.949 -12.336 -16.156 1 97 42 PHE B C 1
ATOM 1663 O O . PHE B 1 42 ? -5.555 -13.094 -15.266 1 97 42 PHE B O 1
ATOM 1670 N N . LYS B 1 43 ? -5.262 -12.016 -17.25 1 96.69 43 LYS B N 1
ATOM 1671 C CA . LYS B 1 43 ? -3.926 -12.57 -17.438 1 96.69 43 LYS B CA 1
ATOM 1672 C C . LYS B 1 43 ? -2.992 -12.172 -16.297 1 96.69 43 LYS B C 1
ATOM 1674 O O .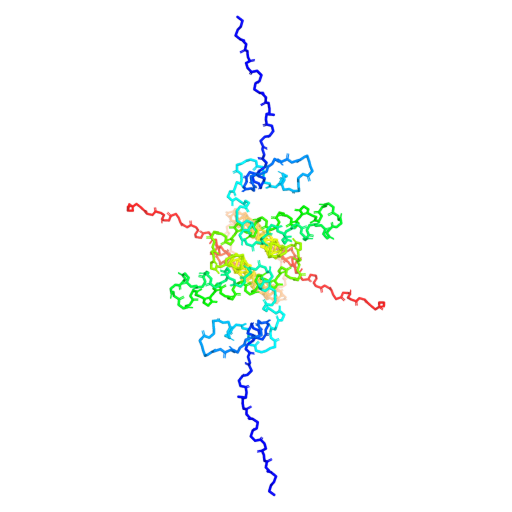 LYS B 1 43 ? -2.191 -12.984 -15.828 1 96.69 43 LYS B O 1
ATOM 1679 N N . ASN B 1 44 ? -3.123 -10.961 -15.906 1 96.25 44 ASN B N 1
ATOM 1680 C CA . ASN B 1 44 ? -2.314 -10.492 -14.781 1 96.25 44 ASN B CA 1
ATOM 1681 C C . ASN B 1 44 ? -2.613 -11.289 -13.508 1 96.25 44 ASN B C 1
ATOM 1683 O O . ASN B 1 44 ? -1.693 -11.719 -12.812 1 96.25 44 ASN B O 1
ATOM 1687 N N . MET B 1 45 ? -3.871 -11.414 -13.258 1 96.88 45 MET B N 1
ATOM 1688 C CA . MET B 1 45 ? -4.293 -12.164 -12.078 1 96.88 45 MET B CA 1
ATOM 1689 C C . MET B 1 45 ? -3.814 -13.609 -12.156 1 96.88 45 MET B C 1
ATOM 1691 O O . MET B 1 45 ? -3.285 -14.148 -11.18 1 96.88 45 MET B O 1
ATOM 1695 N N . HIS B 1 46 ? -3.979 -14.172 -13.297 1 95.25 46 HIS B N 1
ATOM 1696 C CA . HIS B 1 46 ? -3.586 -15.562 -13.5 1 95.25 46 HIS B CA 1
ATOM 1697 C C . HIS B 1 46 ? -2.082 -15.742 -13.312 1 95.25 46 HIS B C 1
ATOM 1699 O O . HIS B 1 46 ? -1.639 -16.719 -12.719 1 95.25 46 HIS B O 1
ATOM 1705 N N . LYS B 1 47 ? -1.39 -14.828 -13.828 1 92.81 47 LYS B N 1
ATOM 1706 C CA . LYS B 1 47 ? 0.067 -14.891 -13.75 1 92.81 47 LYS B CA 1
ATOM 1707 C C . LYS B 1 47 ? 0.546 -14.766 -12.305 1 92.81 47 LYS B C 1
ATOM 1709 O O . LYS B 1 47 ? 1.47 -15.469 -11.891 1 92.81 47 LYS B O 1
ATOM 1714 N N . LEU B 1 48 ? -0.063 -13.922 -11.586 1 93.25 48 LEU B N 1
ATOM 1715 C CA . LEU B 1 48 ? 0.426 -13.633 -10.242 1 93.25 48 LEU B CA 1
ATOM 1716 C C . LEU B 1 48 ? -0.109 -14.648 -9.234 1 93.25 48 LEU B C 1
ATOM 1718 O O . LEU B 1 48 ? 0.664 -15.266 -8.508 1 93.25 48 LEU B O 1
ATOM 1722 N N . PHE B 1 49 ? -1.392 -14.883 -9.266 1 93.12 49 PHE B N 1
ATOM 1723 C CA . PHE B 1 49 ? -2.016 -15.648 -8.188 1 93.12 49 PHE B CA 1
ATOM 1724 C C . PHE B 1 49 ? -2.322 -17.062 -8.648 1 93.12 49 PHE B C 1
ATOM 1726 O O . PHE B 1 49 ? -2.418 -17.984 -7.824 1 93.12 49 PHE B O 1
ATOM 1733 N N . GLY B 1 50 ? -2.469 -17.25 -9.906 1 91.81 50 GLY B N 1
ATOM 1734 C CA . GLY B 1 50 ? -2.959 -18.531 -10.383 1 91.81 50 GLY B CA 1
ATOM 1735 C C . GLY B 1 50 ? -4.457 -18.703 -10.211 1 91.81 50 GLY B C 1
ATOM 1736 O O . GLY B 1 50 ? -5 -18.406 -9.148 1 91.81 50 GLY B O 1
ATOM 1737 N N . MET B 1 51 ? -5.023 -19.203 -11.219 1 89.56 51 MET B N 1
ATOM 1738 C CA . MET B 1 51 ? -6.477 -19.344 -11.227 1 89.56 51 MET B CA 1
ATOM 1739 C C . MET B 1 51 ? -6.941 -20.312 -10.156 1 89.56 51 MET B C 1
ATOM 1741 O O . MET B 1 51 ? -7.906 -20.047 -9.438 1 89.56 51 MET B O 1
ATOM 1745 N N . ASN B 1 52 ? -6.238 -21.453 -10.008 1 89.44 52 ASN B N 1
ATOM 1746 C CA . ASN B 1 52 ? -6.641 -22.453 -9.031 1 89.44 52 ASN B CA 1
ATOM 1747 C C . ASN B 1 52 ? -6.547 -21.922 -7.602 1 89.44 52 ASN B C 1
ATOM 1749 O O . ASN B 1 52 ? -7.406 -22.203 -6.77 1 89.44 52 ASN B O 1
ATOM 1753 N N . ASN B 1 53 ? -5.516 -21.203 -7.426 1 90.25 53 ASN B N 1
ATOM 1754 C CA . ASN B 1 53 ? -5.344 -20.609 -6.105 1 90.25 53 ASN B CA 1
ATOM 1755 C C . ASN B 1 53 ? -6.457 -19.625 -5.789 1 90.25 53 ASN B C 1
ATOM 1757 O O . ASN B 1 53 ? -6.957 -19.578 -4.664 1 90.25 53 ASN B O 1
ATOM 1761 N N . VAL B 1 54 ? -6.832 -18.859 -6.773 1 94.31 54 VAL B N 1
ATOM 1762 C CA . VAL B 1 54 ? -7.879 -17.859 -6.59 1 94.31 54 VAL B CA 1
ATOM 1763 C C . VAL B 1 54 ? -9.211 -18.562 -6.328 1 94.31 54 VAL B C 1
ATOM 1765 O O . VAL B 1 54 ? -9.938 -18.188 -5.398 1 94.31 54 VAL B O 1
ATOM 1768 N N . ILE B 1 55 ? -9.461 -19.578 -7.047 1 91.75 55 ILE B N 1
ATOM 1769 C CA . ILE B 1 55 ? -10.711 -20.312 -6.895 1 91.75 55 ILE B CA 1
ATOM 1770 C C . ILE B 1 55 ? -10.758 -20.969 -5.516 1 91.75 55 ILE B C 1
ATOM 1772 O O . ILE B 1 55 ? -11.789 -20.922 -4.836 1 91.75 55 ILE B O 1
ATOM 1776 N N . LYS B 1 56 ? -9.656 -21.578 -5.152 1 91.69 56 LYS B N 1
ATOM 1777 C CA . LYS B 1 56 ? -9.578 -22.203 -3.834 1 91.69 56 LYS B CA 1
ATOM 1778 C C . LYS B 1 56 ? -9.852 -21.188 -2.73 1 91.69 56 LYS B C 1
ATOM 1780 O O . LYS B 1 56 ? -10.625 -21.453 -1.807 1 91.69 56 LYS B O 1
ATOM 1785 N N . LEU B 1 57 ? -9.281 -20.062 -2.834 1 92.62 57 LEU B N 1
ATOM 1786 C CA . LEU B 1 57 ? -9.469 -19.031 -1.833 1 92.62 57 LEU B CA 1
ATOM 1787 C C . LEU B 1 57 ? -10.93 -18.578 -1.78 1 92.62 57 LEU B C 1
ATOM 1789 O O . LEU B 1 57 ? -11.523 -18.5 -0.7 1 92.62 57 LEU B O 1
ATOM 1793 N N . ILE B 1 58 ? -11.477 -18.344 -2.9 1 93 58 ILE B N 1
ATOM 1794 C CA . ILE B 1 58 ? -12.836 -17.812 -2.986 1 93 58 ILE B CA 1
ATOM 1795 C C . ILE B 1 58 ? -13.82 -18.859 -2.461 1 93 58 ILE B C 1
ATOM 1797 O O . ILE B 1 58 ? -14.82 -18.516 -1.83 1 93 58 ILE B O 1
ATOM 1801 N N . ARG B 1 59 ? -13.516 -20.047 -2.713 1 91.19 59 ARG B N 1
ATOM 1802 C CA . ARG B 1 59 ? -14.391 -21.125 -2.275 1 91.19 59 ARG B CA 1
ATOM 1803 C C . ARG B 1 59 ? -14.375 -21.266 -0.758 1 91.19 59 ARG B C 1
ATOM 1805 O O . ARG B 1 59 ? -15.344 -21.734 -0.16 1 91.19 59 ARG B O 1
ATOM 1812 N N . THR B 1 60 ? -13.273 -20.922 -0.17 1 91.81 60 THR B N 1
ATOM 1813 C CA . THR B 1 60 ? -13.148 -21.031 1.278 1 91.81 60 THR B CA 1
ATOM 1814 C C . THR B 1 60 ? -13.922 -19.922 1.978 1 91.81 60 THR B C 1
ATOM 1816 O O . THR B 1 60 ? -14.234 -20.031 3.166 1 91.81 60 THR B O 1
ATOM 1819 N N . LEU B 1 61 ? -14.234 -18.938 1.253 1 93.88 61 LEU B N 1
ATOM 1820 C CA . LEU B 1 61 ? -14.914 -17.781 1.837 1 93.88 61 LEU B CA 1
ATOM 1821 C C . LEU B 1 61 ? -16.422 -17.953 1.793 1 93.88 61 LEU B C 1
ATOM 1823 O O . LEU B 1 61 ? -16.969 -18.391 0.776 1 93.88 61 LEU B O 1
ATOM 1827 N N . LYS B 1 62 ? -17.078 -17.703 2.889 1 92 62 LYS B N 1
ATOM 1828 C CA . LYS B 1 62 ? -18.5 -17.969 3.021 1 92 62 LYS B CA 1
ATOM 1829 C C . LYS B 1 62 ? -19.328 -16.75 2.645 1 92 62 LYS B C 1
ATOM 1831 O O . LYS B 1 62 ? -20.312 -16.859 1.919 1 92 62 LYS B O 1
ATOM 1836 N N . ASP B 1 63 ? -18.938 -15.664 3.053 1 95.62 63 ASP B N 1
ATOM 1837 C CA . ASP B 1 63 ? -19.688 -14.43 2.881 1 95.62 63 ASP B CA 1
ATOM 1838 C C . ASP B 1 63 ? -19.453 -13.828 1.495 1 95.62 63 ASP B C 1
ATOM 1840 O O . ASP B 1 63 ? -18.297 -13.562 1.115 1 95.62 63 ASP B O 1
ATOM 1844 N N . PRO B 1 64 ? -20.531 -13.586 0.741 1 93.5 64 PRO B N 1
ATOM 1845 C CA . PRO B 1 64 ? -20.406 -13.023 -0.605 1 93.5 64 PRO B CA 1
ATOM 1846 C C . PRO B 1 64 ? -19.656 -11.695 -0.616 1 93.5 64 PRO B C 1
ATOM 1848 O O . PRO B 1 64 ? -18.922 -11.398 -1.564 1 93.5 64 PRO B O 1
ATOM 1851 N N . SER B 1 65 ? -19.844 -10.906 0.308 1 95.88 65 SER B N 1
ATOM 1852 C CA . SER B 1 65 ? -19.156 -9.617 0.372 1 95.88 65 SER B CA 1
ATOM 1853 C C . SER B 1 65 ? -17.656 -9.805 0.511 1 95.88 65 SER B C 1
ATOM 1855 O O . SER B 1 65 ? -16.875 -9.078 -0.112 1 95.88 65 SER B O 1
ATOM 1857 N N . THR B 1 66 ? -17.328 -10.742 1.315 1 96.75 66 THR B N 1
ATOM 1858 C CA . THR B 1 66 ? -15.914 -11.023 1.523 1 96.75 66 THR B CA 1
ATOM 1859 C C . THR B 1 66 ? -15.281 -11.602 0.259 1 96.75 66 THR B C 1
ATOM 1861 O O . THR B 1 66 ? -14.133 -11.305 -0.062 1 96.75 66 THR B O 1
ATOM 1864 N N . LYS B 1 67 ? -16.016 -12.406 -0.418 1 95.56 67 LYS B N 1
ATOM 1865 C CA . LYS B 1 67 ? -15.562 -12.953 -1.694 1 95.56 67 LYS B CA 1
ATOM 1866 C C . LYS B 1 67 ? -15.289 -11.844 -2.703 1 95.56 67 LYS B C 1
ATOM 1868 O O . LYS B 1 67 ? -14.281 -11.875 -3.412 1 95.56 67 LYS B O 1
ATOM 1873 N N . ASP B 1 68 ? -16.203 -10.961 -2.727 1 96.44 68 ASP B N 1
ATOM 1874 C CA . ASP B 1 68 ? -16.078 -9.836 -3.645 1 96.44 68 ASP B CA 1
ATOM 1875 C C . ASP B 1 68 ? -14.828 -9.008 -3.332 1 96.44 68 ASP B C 1
ATOM 1877 O O . ASP B 1 68 ? -14.086 -8.625 -4.238 1 96.44 68 ASP B O 1
ATOM 1881 N N . ILE B 1 69 ? -14.617 -8.75 -2.066 1 97.56 69 ILE B N 1
ATOM 1882 C CA . ILE B 1 69 ? -13.453 -7.977 -1.649 1 97.56 69 ILE B CA 1
ATOM 1883 C C . ILE B 1 69 ? -12.172 -8.719 -2.033 1 97.56 69 ILE B C 1
ATOM 1885 O O . ILE B 1 69 ? -11.242 -8.125 -2.574 1 97.56 69 ILE B O 1
ATOM 1889 N N . ALA B 1 70 ? -12.148 -9.961 -1.785 1 97.75 70 ALA B N 1
ATOM 1890 C CA . ALA B 1 70 ? -10.977 -10.773 -2.088 1 97.75 70 ALA B CA 1
ATOM 1891 C C . ALA B 1 70 ? -10.656 -10.742 -3.578 1 97.75 70 ALA B C 1
ATOM 1893 O O . ALA B 1 70 ? -9.508 -10.516 -3.969 1 97.75 70 ALA B O 1
ATOM 1894 N N . MET B 1 71 ? -11.68 -10.875 -4.406 1 96.69 71 MET B N 1
ATOM 1895 C CA . MET B 1 71 ? -11.477 -10.859 -5.852 1 96.69 71 MET B CA 1
ATOM 1896 C C . MET B 1 71 ? -10.953 -9.5 -6.316 1 96.69 71 MET B C 1
ATOM 1898 O O . MET B 1 71 ? -10.008 -9.43 -7.105 1 96.69 71 MET B O 1
ATOM 1902 N N . ARG B 1 72 ? -11.516 -8.516 -5.797 1 97.06 72 ARG B N 1
ATOM 1903 C CA . ARG B 1 72 ? -11.141 -7.168 -6.223 1 97.06 72 ARG B CA 1
ATOM 1904 C C . ARG B 1 72 ? -9.719 -6.836 -5.793 1 97.06 72 ARG B C 1
ATOM 1906 O O . ARG B 1 72 ? -8.961 -6.23 -6.551 1 97.06 72 ARG B O 1
ATOM 1913 N N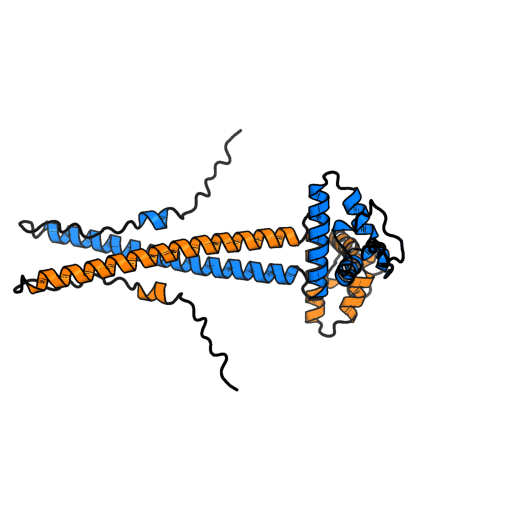 . THR B 1 73 ? -9.391 -7.207 -4.594 1 98.12 73 THR B N 1
ATOM 1914 C CA . THR B 1 73 ? -8.039 -6.922 -4.113 1 98.12 73 THR B CA 1
ATOM 1915 C C . THR B 1 73 ? -7.008 -7.727 -4.898 1 98.12 73 THR B C 1
ATOM 1917 O O . THR B 1 73 ? -5.93 -7.219 -5.215 1 98.12 73 THR B O 1
ATOM 1920 N N . ILE B 1 74 ? -7.355 -8.914 -5.258 1 97.38 74 ILE B N 1
ATOM 1921 C CA . ILE B 1 74 ? -6.473 -9.773 -6.047 1 97.38 74 ILE B CA 1
ATOM 1922 C C . ILE B 1 74 ? -6.246 -9.148 -7.422 1 97.38 74 ILE B C 1
ATOM 1924 O O . ILE B 1 74 ? -5.105 -9.07 -7.891 1 97.38 74 ILE B O 1
ATOM 1928 N N . VAL B 1 75 ? -7.332 -8.672 -7.969 1 97.25 75 VAL B N 1
ATOM 1929 C CA . VAL B 1 75 ? -7.25 -8.078 -9.297 1 97.25 75 VAL B CA 1
ATOM 1930 C C . VAL B 1 75 ? -6.383 -6.824 -9.258 1 97.25 75 VAL B C 1
ATOM 1932 O O . VAL B 1 75 ? -5.48 -6.66 -10.078 1 97.25 75 VAL B O 1
ATOM 1935 N N . VAL B 1 76 ? -6.547 -6.004 -8.297 1 97.75 76 VAL B N 1
ATOM 1936 C CA . VAL B 1 76 ? -5.828 -4.738 -8.195 1 97.75 76 VAL B CA 1
ATOM 1937 C C . VAL B 1 76 ? -4.348 -5 -7.934 1 97.75 76 VAL B C 1
ATOM 1939 O O . VAL B 1 76 ? -3.48 -4.387 -8.562 1 97.75 76 VAL B O 1
ATOM 1942 N N . GLU B 1 77 ? -4.078 -5.883 -7.082 1 97.88 77 GLU B N 1
ATOM 1943 C CA . GLU B 1 77 ? -2.695 -6.199 -6.734 1 97.88 77 GLU B CA 1
ATOM 1944 C C . GLU B 1 77 ? -1.959 -6.824 -7.918 1 97.88 77 GLU B C 1
ATOM 1946 O O . GLU B 1 77 ? -0.781 -6.539 -8.141 1 97.88 77 GLU B O 1
ATOM 1951 N N . SER B 1 78 ? -2.652 -7.656 -8.594 1 97.5 78 SER B N 1
ATOM 1952 C CA . SER B 1 78 ? -2.037 -8.266 -9.773 1 97.5 78 SER B CA 1
ATOM 1953 C C . SER B 1 78 ? -1.703 -7.215 -10.828 1 97.5 78 SER B C 1
ATOM 1955 O O . SER B 1 78 ? -0.656 -7.285 -11.477 1 97.5 78 SER B O 1
ATOM 1957 N N . ASP B 1 79 ? -2.578 -6.293 -10.93 1 97.5 79 ASP B N 1
ATOM 1958 C CA . ASP B 1 79 ? -2.336 -5.211 -11.875 1 97.5 79 ASP B CA 1
ATOM 1959 C C . ASP B 1 79 ? -1.147 -4.355 -11.445 1 97.5 79 ASP B C 1
ATOM 1961 O O . ASP B 1 79 ? -0.353 -3.92 -12.281 1 97.5 79 ASP B O 1
ATOM 1965 N N . MET B 1 80 ? -0.987 -4.152 -10.211 1 97.5 80 MET B N 1
ATOM 1966 C CA . MET B 1 80 ? 0.115 -3.348 -9.688 1 97.5 80 MET B CA 1
ATOM 1967 C C . MET B 1 80 ? 1.455 -4.027 -9.953 1 97.5 80 MET B C 1
ATOM 1969 O O . MET B 1 80 ? 2.43 -3.365 -10.312 1 97.5 80 MET B O 1
ATOM 1973 N N . ARG B 1 81 ? 1.456 -5.281 -9.773 1 97.12 81 ARG B N 1
ATOM 1974 C CA . ARG B 1 81 ? 2.697 -6.016 -10 1 97.12 81 ARG B CA 1
ATOM 1975 C C . ARG B 1 81 ? 3.041 -6.066 -11.484 1 97.12 81 ARG B C 1
ATOM 1977 O O . ARG B 1 81 ? 4.211 -5.98 -11.859 1 97.12 81 ARG B O 1
ATOM 1984 N N . ALA B 1 82 ? 2.016 -6.184 -12.289 1 97 82 ALA B N 1
ATOM 1985 C CA . ALA B 1 82 ? 2.242 -6.176 -13.734 1 97 82 ALA B CA 1
ATOM 1986 C C . ALA B 1 82 ? 2.844 -4.852 -14.188 1 97 82 ALA B C 1
ATOM 1988 O O . ALA B 1 82 ? 3.695 -4.824 -15.078 1 97 82 ALA B O 1
ATOM 1989 N N . LYS B 1 83 ? 2.457 -3.807 -13.609 1 97.31 83 LYS B N 1
ATOM 1990 C CA . LYS B 1 83 ? 2.93 -2.469 -13.953 1 97.31 83 LYS B CA 1
ATOM 1991 C C . LYS B 1 83 ? 4.344 -2.236 -13.43 1 97.31 83 LYS B C 1
ATOM 1993 O O . LYS B 1 83 ? 5.137 -1.535 -14.062 1 97.31 83 LYS B O 1
ATOM 1998 N N . ASP B 1 84 ? 4.613 -2.795 -12.312 1 97.94 84 ASP B N 1
ATOM 1999 C CA . ASP B 1 84 ? 5.922 -2.688 -11.68 1 97.94 84 ASP B CA 1
ATOM 2000 C C . ASP B 1 84 ? 6.387 -4.039 -11.141 1 97.94 84 ASP B C 1
ATOM 2002 O O . ASP B 1 84 ? 6.266 -4.312 -9.945 1 97.94 84 ASP B O 1
ATOM 2006 N N . PRO B 1 85 ? 7.02 -4.754 -11.938 1 95.75 85 PRO B N 1
ATOM 2007 C CA . PRO B 1 85 ? 7.414 -6.113 -11.555 1 95.75 85 PRO B CA 1
ATOM 2008 C C . PRO B 1 85 ? 8.43 -6.129 -10.414 1 95.75 85 PRO B C 1
ATOM 2010 O O . PRO B 1 85 ? 8.578 -7.145 -9.727 1 95.75 85 PRO B O 1
ATOM 2013 N N . VAL B 1 86 ? 9.102 -5.031 -10.219 1 97.38 86 VAL B N 1
ATOM 2014 C CA . VAL B 1 86 ? 10.156 -4.973 -9.211 1 97.38 86 VAL B CA 1
ATOM 2015 C C . VAL B 1 86 ? 9.562 -4.512 -7.879 1 97.38 86 VAL B C 1
ATOM 2017 O O . VAL B 1 86 ? 9.781 -5.152 -6.848 1 97.38 86 VAL B O 1
ATOM 2020 N N . GLY B 1 87 ? 8.75 -3.551 -7.887 1 97.5 87 GLY B N 1
ATOM 2021 C CA . GLY B 1 87 ? 8.273 -2.945 -6.652 1 97.5 87 GLY B CA 1
ATOM 2022 C C . GLY B 1 87 ? 6.914 -3.461 -6.219 1 97.5 87 GLY B C 1
ATOM 2023 O O . GLY B 1 87 ? 6.613 -3.51 -5.023 1 97.5 87 GLY B O 1
ATOM 2024 N N . GLY B 1 88 ? 6.059 -3.73 -7.191 1 97.31 88 GLY B N 1
ATOM 2025 C CA . GLY B 1 88 ? 4.711 -4.18 -6.883 1 97.31 88 GLY B CA 1
ATOM 2026 C C . GLY B 1 88 ? 3.951 -3.219 -5.988 1 97.31 88 GLY B C 1
ATOM 2027 O O . GLY B 1 88 ? 4.098 -2 -6.109 1 97.31 88 GLY B O 1
ATOM 2028 N N . CYS B 1 89 ? 3.123 -3.82 -5.188 1 97.94 89 CYS B N 1
ATOM 2029 C CA . CYS B 1 89 ? 2.326 -3.029 -4.258 1 97.94 89 CYS B CA 1
ATOM 2030 C C . CYS B 1 89 ? 3.209 -2.373 -3.203 1 97.94 89 CYS B C 1
ATOM 2032 O O . CYS B 1 89 ? 2.844 -1.341 -2.637 1 97.94 89 CYS B O 1
ATOM 2034 N N . TYR B 1 90 ? 4.332 -2.943 -2.969 1 98.12 90 TYR B N 1
ATOM 2035 C CA . TYR B 1 90 ? 5.184 -2.436 -1.9 1 98.12 90 TYR B CA 1
ATOM 2036 C C . TYR B 1 90 ? 5.707 -1.044 -2.234 1 98.12 90 TYR B C 1
ATOM 2038 O O . TYR B 1 90 ? 5.852 -0.199 -1.348 1 98.12 90 TYR B O 1
ATOM 2046 N N . ARG B 1 91 ? 5.996 -0.872 -3.471 1 98 91 ARG B N 1
ATOM 2047 C CA . ARG B 1 91 ? 6.438 0.463 -3.863 1 98 91 ARG B CA 1
ATOM 2048 C C . ARG B 1 91 ? 5.352 1.499 -3.592 1 98 91 ARG B C 1
ATOM 2050 O O . ARG B 1 91 ? 5.645 2.605 -3.135 1 98 91 ARG B O 1
ATOM 2057 N N . VAL B 1 92 ? 4.141 1.163 -3.852 1 98.38 92 VAL B N 1
ATOM 2058 C CA . VAL B 1 92 ? 3.01 2.041 -3.574 1 98.38 92 VAL B CA 1
ATOM 2059 C C . VAL B 1 92 ? 2.92 2.309 -2.072 1 98.38 92 VAL B C 1
ATOM 2061 O O . VAL B 1 92 ? 2.721 3.449 -1.649 1 98.38 92 VAL B O 1
ATOM 2064 N N . ILE B 1 93 ? 3.057 1.28 -1.391 1 98.56 93 ILE B N 1
ATOM 2065 C CA . ILE B 1 93 ? 3.01 1.382 0.064 1 98.56 93 ILE B CA 1
ATOM 2066 C C . ILE B 1 93 ? 4.105 2.328 0.55 1 98.56 93 ILE B C 1
ATOM 2068 O O . ILE B 1 93 ? 3.85 3.217 1.366 1 98.56 93 ILE B O 1
ATOM 2072 N N . GLN B 1 94 ? 5.27 2.113 0.051 1 98.5 94 GLN B N 1
ATOM 2073 C CA . GLN B 1 94 ? 6.387 2.967 0.433 1 98.5 94 GLN B CA 1
ATOM 2074 C C . GLN B 1 94 ? 6.098 4.43 0.111 1 98.5 94 GLN B C 1
ATOM 2076 O O . GLN B 1 94 ? 6.398 5.32 0.912 1 98.5 94 GLN B O 1
ATOM 2081 N N . GLU B 1 95 ? 5.562 4.703 -0.987 1 98.44 95 GLU B N 1
ATOM 2082 C CA . GLU B 1 95 ? 5.234 6.066 -1.397 1 98.44 95 GLU B CA 1
ATOM 2083 C C . GLU B 1 95 ? 4.176 6.68 -0.487 1 98.44 95 GLU B C 1
ATOM 2085 O O . GLU B 1 95 ? 4.285 7.844 -0.094 1 98.44 95 GLU B O 1
ATOM 2090 N N . LEU B 1 96 ? 3.201 5.938 -0.2 1 98.75 96 LEU B N 1
ATOM 2091 C CA . LEU B 1 96 ? 2.15 6.418 0.689 1 98.75 96 LEU B CA 1
ATOM 2092 C C . LEU B 1 96 ? 2.703 6.699 2.082 1 98.75 96 LEU B C 1
ATOM 2094 O O . LEU B 1 96 ? 2.354 7.707 2.701 1 98.75 96 LEU B O 1
ATOM 2098 N N . GLN B 1 97 ? 3.537 5.809 2.541 1 98.69 97 GLN B N 1
ATOM 2099 C CA . GLN B 1 97 ? 4.176 6.016 3.836 1 98.69 97 GLN B CA 1
ATOM 2100 C C . GLN B 1 97 ? 5.004 7.297 3.842 1 98.69 97 GLN B C 1
ATOM 2102 O O . GLN B 1 97 ? 5.004 8.039 4.828 1 98.69 97 GLN B O 1
ATOM 2107 N N . HIS B 1 98 ? 5.668 7.543 2.811 1 98.75 98 HIS B N 1
ATOM 2108 C CA . HIS B 1 98 ? 6.441 8.773 2.693 1 98.75 98 HIS B CA 1
ATOM 2109 C C . HIS B 1 98 ? 5.539 10 2.727 1 98.75 98 HIS B C 1
ATOM 2111 O O . HIS B 1 98 ? 5.871 11 3.365 1 98.75 98 HIS B O 1
ATOM 2117 N N . GLN B 1 99 ? 4.488 9.922 2.066 1 98.69 99 GLN B N 1
ATOM 2118 C CA . GLN B 1 99 ? 3.527 11.023 2.072 1 98.69 99 GLN B CA 1
ATOM 2119 C C . GLN B 1 99 ? 3.014 11.297 3.482 1 98.69 99 GLN B C 1
ATOM 2121 O O . GLN B 1 99 ? 2.865 12.453 3.881 1 98.69 99 GLN B O 1
ATOM 2126 N N . ILE B 1 100 ? 2.744 10.266 4.188 1 98.81 100 ILE B N 1
ATOM 2127 C CA . ILE B 1 100 ? 2.281 10.406 5.562 1 98.81 100 ILE B CA 1
ATOM 2128 C C . ILE B 1 100 ? 3.354 11.102 6.398 1 98.81 100 ILE B C 1
ATOM 2130 O O . ILE B 1 100 ? 3.051 12 7.188 1 98.81 100 ILE B O 1
ATOM 2134 N N . GLU B 1 101 ? 4.527 10.688 6.215 1 98.62 101 GLU B N 1
ATOM 2135 C CA . GLU B 1 101 ? 5.637 11.289 6.945 1 98.62 101 GLU B CA 1
ATOM 2136 C C . GLU B 1 101 ? 5.77 12.773 6.621 1 98.62 101 GLU B C 1
ATOM 2138 O O . GLU B 1 101 ? 6 13.594 7.516 1 98.62 101 GLU B O 1
ATOM 2143 N N . CYS B 1 102 ? 5.648 13.125 5.438 1 98.5 102 CYS B N 1
ATOM 2144 C CA . CYS B 1 102 ? 5.75 14.516 5.012 1 98.5 102 CYS B CA 1
ATOM 2145 C C . CYS B 1 102 ? 4.637 15.359 5.629 1 98.5 102 CYS B C 1
ATOM 2147 O O . CYS B 1 102 ? 4.891 16.438 6.156 1 98.5 102 CYS B O 1
ATOM 2149 N N . LYS B 1 103 ? 3.463 14.82 5.582 1 98.31 103 LYS B N 1
ATOM 2150 C CA . LYS B 1 103 ? 2.33 15.539 6.152 1 98.31 103 LYS B CA 1
ATOM 2151 C C . LYS B 1 103 ? 2.465 15.672 7.668 1 98.31 103 LYS B C 1
ATOM 2153 O O . LYS B 1 103 ? 2.139 16.719 8.234 1 98.31 103 LYS B O 1
ATOM 2158 N N . GLN B 1 104 ? 2.988 14.625 8.203 1 98.12 104 GLN B N 1
ATOM 2159 C CA . GLN B 1 104 ? 3.229 14.68 9.641 1 98.12 104 GLN B CA 1
ATOM 2160 C C . GLN B 1 104 ? 4.289 15.719 9.984 1 98.12 104 GLN B C 1
ATOM 2162 O O . GLN B 1 104 ? 4.168 16.422 10.992 1 98.12 104 GLN B O 1
ATOM 2167 N N . ALA B 1 105 ? 5.293 15.812 9.25 1 98.38 105 ALA B N 1
ATOM 2168 C CA . ALA B 1 105 ? 6.34 16.797 9.469 1 98.38 105 ALA B CA 1
ATOM 2169 C C . ALA B 1 105 ? 5.785 18.219 9.359 1 98.38 105 ALA B C 1
ATOM 2171 O O . ALA B 1 105 ? 6.152 19.094 10.148 1 98.38 105 ALA B O 1
ATOM 2172 N N . GLU B 1 106 ? 4.977 18.422 8.422 1 97.62 106 GLU B N 1
ATOM 2173 C CA . GLU B 1 106 ? 4.328 19.719 8.25 1 97.62 106 GLU B CA 1
ATOM 2174 C C . GLU B 1 106 ? 3.457 20.062 9.453 1 97.62 106 GLU B C 1
ATOM 2176 O O . GLU B 1 106 ? 3.514 21.188 9.969 1 97.62 106 GLU B O 1
ATOM 2181 N N . LEU B 1 107 ? 2.674 19.078 9.867 1 97.81 107 LEU B N 1
ATOM 2182 C CA . LEU B 1 107 ? 1.828 19.266 11.039 1 97.81 107 LEU B CA 1
ATOM 2183 C C . LEU B 1 107 ? 2.67 19.594 12.266 1 97.81 107 LEU B C 1
ATOM 2185 O O . LEU B 1 107 ? 2.34 20.516 13.023 1 97.81 107 LEU B O 1
ATOM 2189 N N . ASP B 1 108 ? 3.697 18.875 12.383 1 97.25 108 ASP B N 1
ATOM 2190 C CA . ASP B 1 108 ? 4.574 19.094 13.523 1 97.25 108 ASP B CA 1
ATOM 2191 C C . ASP B 1 108 ? 5.152 20.516 13.508 1 97.25 108 ASP B C 1
ATOM 2193 O O . ASP B 1 108 ? 5.262 21.156 14.555 1 97.25 108 ASP B O 1
ATOM 2197 N N . LYS B 1 109 ? 5.562 20.953 12.43 1 97.06 109 LYS B N 1
ATOM 2198 C CA . LYS B 1 109 ? 6.086 22.312 12.281 1 97.06 109 LYS B CA 1
ATOM 2199 C C . LYS B 1 109 ? 5.027 23.359 12.641 1 97.06 109 LYS B C 1
ATOM 2201 O O . LYS B 1 109 ? 5.316 24.328 13.336 1 97.06 109 LYS B O 1
ATOM 2206 N N . ILE B 1 110 ? 3.869 23.141 12.188 1 96.44 110 ILE B N 1
ATOM 2207 C CA . ILE B 1 110 ? 2.777 24.062 12.453 1 96.44 110 ILE B CA 1
ATOM 2208 C C . ILE B 1 110 ? 2.479 24.094 13.953 1 96.44 110 ILE B C 1
ATOM 2210 O O . ILE B 1 110 ? 2.344 25.156 14.547 1 96.44 110 ILE B O 1
ATOM 2214 N N . TYR B 1 111 ? 2.455 22.938 14.508 1 93.44 111 TYR B N 1
ATOM 2215 C CA . TYR B 1 111 ? 2.168 22.859 15.938 1 93.44 111 TYR B CA 1
ATOM 2216 C C . TYR B 1 111 ? 3.279 23.516 16.75 1 93.44 111 TYR B C 1
ATOM 2218 O O . TYR B 1 111 ? 3.014 24.156 17.766 1 93.44 111 TYR B O 1
ATOM 2226 N N . TYR B 1 112 ? 4.434 23.328 16.312 1 95.38 112 TYR B N 1
ATOM 2227 C CA . TYR B 1 112 ? 5.562 23.984 16.969 1 95.38 112 TYR B CA 1
ATOM 2228 C C . TYR B 1 112 ? 5.422 25.5 16.891 1 95.38 112 TYR B C 1
ATOM 2230 O O . TYR B 1 112 ? 5.621 26.203 17.891 1 95.38 112 TYR B O 1
ATOM 2238 N N . ASN B 1 113 ? 5.055 25.969 15.766 1 90.25 113 ASN B N 1
ATOM 2239 C CA . ASN B 1 113 ? 4.867 27.406 15.578 1 90.25 113 ASN B CA 1
ATOM 2240 C C . ASN B 1 113 ? 3.711 27.938 16.422 1 90.25 113 ASN B C 1
ATOM 2242 O O . ASN B 1 113 ? 3.805 29.016 17 1 90.25 113 ASN B O 1
ATOM 2246 N N . ILE B 1 114 ? 2.684 27.219 16.484 1 87.38 114 ILE B N 1
ATOM 2247 C CA . ILE B 1 114 ? 1.526 27.625 17.281 1 87.38 114 ILE B CA 1
ATOM 2248 C C . ILE B 1 114 ? 1.905 27.672 18.75 1 87.38 114 ILE B C 1
ATOM 2250 O O . ILE B 1 114 ? 1.551 28.609 19.469 1 87.38 114 ILE B O 1
ATOM 2254 N N . ALA B 1 115 ? 2.617 26.719 19.109 1 89.31 115 ALA B N 1
ATOM 2255 C CA . ALA B 1 115 ? 3.059 26.672 20.5 1 89.31 115 ALA B CA 1
ATOM 2256 C C . ALA B 1 115 ? 3.963 27.844 20.844 1 89.31 115 ALA B C 1
ATOM 2258 O O . ALA B 1 115 ? 3.838 28.453 21.906 1 89.31 115 ALA B O 1
ATOM 2259 N N . ASN B 1 116 ? 4.863 28.188 19.969 1 90.62 116 ASN B N 1
ATOM 2260 C CA . ASN B 1 116 ? 5.766 29.328 20.156 1 90.62 116 ASN B CA 1
ATOM 2261 C C . ASN B 1 116 ? 5 30.656 20.203 1 90.62 116 ASN B C 1
ATOM 2263 O O . ASN B 1 116 ? 5.305 31.516 21.016 1 90.62 116 ASN B O 1
ATOM 2267 N N . CYS B 1 117 ? 4.031 30.828 19.406 1 84.12 117 CYS B N 1
ATOM 2268 C CA . CYS B 1 117 ? 3.201 32.031 19.375 1 84.12 117 CYS B CA 1
ATOM 2269 C C . CYS B 1 117 ? 2.412 32.156 20.672 1 84.12 117 CYS B C 1
ATOM 2271 O O . CYS B 1 117 ? 2.301 33.281 21.219 1 84.12 117 CYS B O 1
ATOM 2273 N N . ARG B 1 118 ? 1.9 31.078 21.172 1 84.56 118 ARG B N 1
ATOM 2274 C CA . ARG B 1 118 ? 1.146 31.062 22.422 1 84.56 118 ARG B CA 1
ATOM 2275 C C . ARG B 1 118 ? 2.037 31.453 23.594 1 84.56 118 ARG B C 1
ATOM 2277 O O . ARG B 1 118 ? 1.623 32.219 24.469 1 84.56 118 ARG B O 1
ATOM 2284 N N . ALA B 1 119 ? 3.268 30.906 23.5 1 89.56 119 ALA B N 1
ATOM 2285 C CA . ALA B 1 119 ? 4.219 31.203 24.578 1 89.56 119 ALA B CA 1
ATOM 2286 C C . ALA B 1 119 ? 4.625 32.688 24.562 1 89.56 119 ALA B C 1
ATOM 2288 O O . ALA B 1 119 ? 4.719 33.312 25.609 1 89.56 119 ALA B O 1
ATOM 2289 N N . GLN B 1 120 ? 4.805 33.25 23.484 1 87.31 120 GLN B N 1
ATOM 2290 C CA . GLN B 1 120 ? 5.18 34.656 23.312 1 87.31 120 GLN B CA 1
ATOM 2291 C C . GLN B 1 120 ? 4.043 35.594 23.75 1 87.31 120 GLN B C 1
ATOM 2293 O O . GLN B 1 120 ? 4.277 36.594 24.422 1 87.31 120 GLN B O 1
ATOM 2298 N N . ASN B 1 121 ? 2.828 35.219 23.406 1 81.38 121 ASN B N 1
ATOM 2299 C CA . ASN B 1 121 ? 1.666 36.031 23.781 1 81.38 121 ASN B CA 1
ATOM 2300 C C . ASN B 1 121 ? 1.428 36 25.281 1 81.38 121 ASN B C 1
ATOM 2302 O O . ASN B 1 121 ? 1.052 37.031 25.875 1 81.38 121 ASN B O 1
ATOM 2306 N N . ALA B 1 122 ? 1.619 34.844 25.844 1 85.75 122 ALA B N 1
ATOM 2307 C CA . ALA B 1 122 ? 1.469 34.688 27.297 1 85.75 122 ALA B CA 1
ATOM 2308 C C . ALA B 1 122 ? 2.488 35.562 28.031 1 85.75 122 ALA B C 1
ATOM 2310 O O . ALA B 1 122 ? 2.162 36.188 29.047 1 85.75 122 ALA B O 1
ATOM 2311 N N . HIS B 1 123 ? 3.693 35.625 27.484 1 89.06 123 HIS B N 1
ATOM 2312 C CA . HIS B 1 123 ? 4.75 36.469 28.062 1 89.06 123 HIS B CA 1
ATOM 2313 C C . HIS B 1 123 ? 4.434 37.938 27.938 1 89.06 123 HIS B C 1
ATOM 2315 O O . HIS B 1 123 ? 4.672 38.719 28.875 1 89.06 123 HIS B O 1
ATOM 2321 N N . HIS B 1 124 ? 3.842 38.312 26.906 1 82.62 124 HIS B N 1
ATOM 2322 C CA . HIS B 1 124 ? 3.484 39.719 26.656 1 82.62 124 HIS B CA 1
ATOM 2323 C C . HIS B 1 124 ? 2.361 40.188 27.594 1 82.62 124 HIS B C 1
ATOM 2325 O O . HIS B 1 124 ? 2.416 41.281 28.141 1 82.62 124 HIS B O 1
ATOM 2331 N N . LEU B 1 125 ? 1.433 39.312 27.859 1 81.75 125 LEU B N 1
ATOM 2332 C CA . LEU B 1 125 ? 0.305 39.625 28.734 1 81.75 125 LEU B CA 1
ATOM 2333 C C . LEU B 1 125 ? 0.76 39.75 30.188 1 81.75 125 LEU B C 1
ATOM 2335 O O . LEU B 1 125 ? 0.292 40.656 30.906 1 81.75 125 LEU B O 1
ATOM 2339 N N . GLN B 1 126 ? 1.751 39.031 30.531 1 83.5 126 GLN B N 1
ATOM 2340 C CA . GLN B 1 126 ? 2.279 39.094 31.891 1 83.5 126 GLN B CA 1
ATOM 2341 C C . GLN B 1 126 ? 3.096 40.375 32.125 1 83.5 126 GLN B C 1
ATOM 2343 O O . GLN B 1 126 ? 3.004 40.969 33.188 1 83.5 126 GLN B O 1
ATOM 2348 N N . MET B 1 127 ? 3.732 40.875 31.141 1 81.88 127 MET B N 1
ATOM 2349 C CA . MET B 1 127 ? 4.566 42.094 31.234 1 81.88 127 MET B CA 1
ATOM 2350 C C . MET B 1 127 ? 3.707 43.344 31.281 1 81.88 127 MET B C 1
ATOM 2352 O O . MET B 1 127 ? 4.023 44.281 32 1 81.88 127 MET B O 1
ATOM 2356 N N . GLN B 1 128 ? 2.58 43.406 30.719 1 74.44 128 GLN B N 1
ATOM 2357 C CA . GLN B 1 128 ? 1.662 44.562 30.719 1 74.44 128 GLN B CA 1
ATOM 2358 C C . GLN B 1 128 ? 0.948 44.688 32.062 1 74.44 128 GLN B C 1
ATOM 2360 O O . GLN B 1 128 ? 0.715 45.812 32.531 1 74.44 128 GLN B O 1
ATOM 2365 N N . LYS B 1 129 ? 0.709 43.656 32.719 1 76.88 129 LYS B N 1
ATOM 2366 C CA . LYS B 1 129 ? 0.06 43.688 34.031 1 76.88 129 LYS B CA 1
ATOM 2367 C C . LYS B 1 129 ? 0.997 44.219 35.094 1 76.88 129 LYS B C 1
ATOM 2369 O O . LYS B 1 129 ? 0.564 44.969 36 1 76.88 129 LYS B O 1
ATOM 2374 N N . ILE B 1 130 ? 2.238 44.094 34.906 1 75 130 ILE B N 1
ATOM 2375 C CA . ILE B 1 130 ? 3.221 44.562 35.875 1 75 130 ILE B CA 1
ATOM 2376 C C . ILE B 1 130 ? 3.451 46.062 35.688 1 75 130 ILE B C 1
ATOM 2378 O O . ILE B 1 130 ? 3.584 46.812 36.688 1 75 130 ILE B O 1
ATOM 2382 N N . ASP B 1 131 ? 3.283 46.719 34.625 1 64.44 131 ASP B N 1
ATOM 2383 C CA . ASP B 1 131 ? 3.463 48.125 34.344 1 64.44 131 ASP B CA 1
ATOM 2384 C C . ASP B 1 131 ? 2.223 48.938 34.75 1 64.44 131 ASP B C 1
ATOM 2386 O O . ASP B 1 131 ? 2.33 50.062 35.188 1 64.44 131 ASP B O 1
ATOM 2390 N N . ASP B 1 132 ? 1.048 48.312 34.594 1 58.16 132 ASP B N 1
ATOM 2391 C CA . ASP B 1 132 ? -0.185 49 35 1 58.16 132 ASP B CA 1
ATOM 2392 C C . ASP B 1 132 ? -0.303 49.031 36.531 1 58.16 132 ASP B C 1
ATOM 2394 O O . ASP B 1 132 ? -1.041 49.844 37.062 1 58.16 132 ASP B O 1
ATOM 2398 N N . GLY B 1 133 ? 0.138 48.156 37.156 1 55.53 133 GLY B N 1
ATOM 2399 C CA . GLY B 1 133 ? 0.087 48.219 38.625 1 55.53 133 GLY B CA 1
ATOM 2400 C C . GLY B 1 133 ? 0.833 49.438 39.188 1 55.53 133 GLY B C 1
ATOM 2401 O O . GLY B 1 133 ? 0.455 49.969 40.219 1 55.53 133 GLY B O 1
ATOM 2402 N N . ASP B 1 134 ? 1.824 49.906 38.562 1 54.81 134 ASP B N 1
ATOM 2403 C CA . ASP B 1 134 ? 2.443 51.125 39.094 1 54.81 134 ASP B CA 1
ATOM 2404 C C . ASP B 1 134 ? 1.764 52.375 38.531 1 54.81 134 ASP B C 1
ATOM 2406 O O . ASP B 1 134 ? 1.783 53.438 39.188 1 54.81 134 ASP B O 1
ATOM 2410 N N . HIS B 1 135 ? 1.368 52.531 37.219 1 49.34 135 HIS B N 1
ATOM 2411 C CA . HIS B 1 135 ? 0.57 53.688 36.812 1 49.34 135 HIS B CA 1
ATOM 2412 C C . HIS B 1 135 ? -0.919 53.438 37 1 49.34 135 HIS B C 1
ATOM 2414 O O . HIS B 1 135 ? -1.533 52.719 36.188 1 49.34 135 HIS B O 1
ATOM 2420 N N . CYS B 1 136 ? -1.52 53.5 38.062 1 39.53 136 CYS B N 1
ATOM 2421 C CA . CYS B 1 136 ? -2.908 53.281 38.438 1 39.53 136 CYS B CA 1
ATOM 2422 C C . CYS B 1 136 ? -3.854 54.094 37.594 1 39.53 136 CYS B C 1
ATOM 2424 O O . CYS B 1 136 ? -5.074 53.969 37.688 1 39.53 136 CYS B O 1
ATOM 2426 N N . GLN B 1 137 ? -3.951 55.5 37.531 1 33.75 137 GLN B N 1
ATOM 2427 C CA . GLN B 1 137 ? -5.332 55.969 37.406 1 33.75 137 GLN B CA 1
ATOM 2428 C C . GLN B 1 137 ? -6 55.406 36.156 1 33.75 137 GLN B C 1
ATOM 2430 O O . GLN B 1 137 ? -7.125 54.906 36.219 1 33.75 137 GLN B O 1
ATOM 2435 N N . MET B 1 138 ? -6.047 56.281 34.906 1 29.67 138 MET B N 1
ATOM 2436 C CA . MET B 1 138 ? -7.18 56.438 34 1 29.67 138 MET B CA 1
ATOM 2437 C C . MET B 1 138 ? -7.383 55.219 33.125 1 29.67 138 MET B C 1
ATOM 2439 O O . MET B 1 138 ? -8.484 54.656 33.062 1 29.67 138 MET B O 1
ATOM 2443 N N . MET B 1 139 ? -7.121 55.344 31.656 1 32.12 139 MET B N 1
ATOM 2444 C CA . MET B 1 139 ? -7.855 54.844 30.5 1 32.12 139 MET B CA 1
ATOM 2445 C C . MET B 1 139 ? -7.551 53.375 30.219 1 32.12 139 MET B C 1
ATOM 2447 O O . MET B 1 139 ? -6.465 53.031 29.75 1 32.12 139 MET B O 1
ATOM 2451 N N . ASN B 1 140 ? -7.965 52.625 31.078 1 31.83 140 ASN B N 1
ATOM 2452 C CA . ASN B 1 140 ? -7.66 51.188 31.156 1 31.83 140 ASN B CA 1
ATOM 2453 C C . ASN B 1 140 ? -7.801 50.531 29.781 1 31.83 140 ASN B C 1
ATOM 2455 O O . ASN B 1 140 ? -6.852 49.938 29.281 1 31.83 140 ASN B O 1
ATOM 2459 N N . LYS B 1 141 ? -8.898 49.75 29.609 1 33.41 141 LYS B N 1
ATOM 2460 C CA . LYS B 1 141 ? -9.07 48.344 29.266 1 33.41 141 LYS B CA 1
ATOM 2461 C C . LYS B 1 141 ? -9.297 48.156 27.781 1 33.41 141 LYS B C 1
ATOM 2463 O O . LYS B 1 141 ? -10.406 48.344 27.281 1 33.41 141 LYS B O 1
ATOM 2468 N N . SER B 1 142 ? -8.555 48.844 26.906 1 30.34 142 SER B N 1
ATOM 2469 C CA . SER B 1 142 ? -8.992 48.344 25.594 1 30.34 142 SER B CA 1
ATOM 2470 C C . SER B 1 142 ? -8.883 46.844 25.5 1 30.34 142 SER B C 1
ATOM 2472 O O . SER B 1 142 ? -7.84 46.25 25.797 1 30.34 142 SER B O 1
ATOM 2474 N N . PRO B 1 143 ? -9.992 46 25.719 1 30.91 143 PRO B N 1
ATOM 2475 C CA . PRO B 1 143 ? -10.125 44.562 25.516 1 30.91 143 PRO B CA 1
ATOM 2476 C C . PRO B 1 143 ? -9.453 44.062 24.234 1 30.91 143 PRO B C 1
ATOM 2478 O O . PRO B 1 143 ? -9.922 44.375 23.141 1 30.91 143 PRO B O 1
ATOM 2481 N N . LEU B 1 144 ? -8.227 44.344 24 1 28.8 144 LEU B N 1
ATOM 2482 C CA . LEU B 1 144 ? -7.652 43.688 22.844 1 28.8 144 LEU B CA 1
ATOM 2483 C C . LEU B 1 144 ? -8.102 42.25 22.766 1 28.8 144 LEU B C 1
ATOM 2485 O O . LEU B 1 144 ? -8.312 41.594 23.781 1 28.8 144 LEU B O 1
ATOM 2489 N N . ILE B 1 145 ? -8.398 41.719 21.547 1 30.83 145 ILE B N 1
ATOM 2490 C CA . ILE B 1 145 ? -8.898 40.5 20.875 1 30.83 145 ILE B CA 1
ATOM 2491 C C . ILE B 1 145 ? -8.055 39.312 21.281 1 30.83 145 ILE B C 1
ATOM 2493 O O . ILE B 1 145 ? -6.863 39.25 20.969 1 30.83 145 ILE B O 1
ATOM 2497 N N . GLN B 1 146 ? -8.102 38.812 22.562 1 31.64 146 GLN B N 1
ATOM 2498 C CA . GLN B 1 146 ? -7.715 37.469 22.906 1 31.64 146 GLN B CA 1
ATOM 2499 C C . GLN B 1 146 ? -8.109 36.469 21.812 1 31.64 146 GLN B C 1
ATOM 2501 O O . GLN B 1 146 ? -9.297 36.25 21.594 1 31.64 146 GLN B O 1
ATOM 2506 N N . PHE B 1 147 ? -7.57 36.531 20.672 1 29.12 147 PHE B N 1
ATOM 2507 C CA . PHE B 1 147 ? -7.762 35.5 19.656 1 29.12 147 PHE B CA 1
ATOM 2508 C C . PHE B 1 147 ? -7.746 34.125 20.297 1 29.12 147 PHE B C 1
ATOM 2510 O O . PHE B 1 147 ? -6.879 33.812 21.109 1 29.12 147 PHE B O 1
ATOM 2517 N N . GLU B 1 148 ? -8.852 33.312 20.203 1 32.09 148 GLU B N 1
ATOM 2518 C CA . GLU B 1 148 ? -9.242 31.922 20.469 1 32.09 148 GLU B CA 1
ATOM 2519 C C . GLU B 1 148 ? -8.156 30.938 20.047 1 32.09 148 GLU B C 1
ATOM 2521 O O . GLU B 1 148 ? -8.047 30.609 18.859 1 32.09 148 GLU B O 1
ATOM 2526 N N . THR B 1 149 ? -7 30.984 20.391 1 32.69 149 THR B N 1
ATOM 2527 C CA . THR B 1 149 ? -6.078 29.859 20.484 1 32.69 149 THR B CA 1
ATOM 2528 C C . THR B 1 149 ? -6.797 28.609 21 1 32.69 149 THR B C 1
ATOM 2530 O O . THR B 1 149 ? -6.199 27.531 21.094 1 32.69 149 THR B O 1
ATOM 2533 N N . GLU B 1 150 ? -7.93 28.703 21.625 1 33.75 150 GLU B N 1
ATOM 2534 C CA . GLU B 1 150 ? -8.586 27.5 22.109 1 33.75 150 GLU B CA 1
ATOM 2535 C C . GLU B 1 150 ? -8.938 26.562 20.953 1 33.75 150 GLU B C 1
ATOM 2537 O O . GLU B 1 150 ? -8.984 25.344 21.141 1 33.75 150 GLU B O 1
ATOM 2542 N N . LYS B 1 151 ? -9.32 27.062 19.828 1 35.94 151 LYS B N 1
ATOM 2543 C CA . LYS B 1 151 ? -9.781 26.109 18.828 1 35.94 151 LYS B CA 1
ATOM 2544 C C . LYS B 1 151 ? -8.609 25.328 18.234 1 35.94 151 LYS B C 1
ATOM 2546 O O . LYS B 1 151 ? -8.773 24.188 17.797 1 35.94 151 LYS B O 1
ATOM 2551 N N . LEU B 1 152 ? -7.469 25.875 17.953 1 36.53 152 LEU B N 1
ATOM 2552 C CA . LEU B 1 152 ? -6.398 24.984 17.5 1 36.53 152 LEU B CA 1
ATOM 2553 C C . LEU B 1 152 ? -5.926 24.094 18.656 1 36.53 152 LEU B C 1
ATOM 2555 O O . LEU B 1 152 ? -5.121 23.172 18.438 1 36.53 152 LEU B O 1
ATOM 2559 N N . ALA B 1 153 ? -6.156 24.406 19.922 1 33.19 153 ALA B N 1
ATOM 2560 C CA . ALA B 1 153 ? -5.812 23.5 21.016 1 33.19 153 ALA B CA 1
ATOM 2561 C C . ALA B 1 153 ? -6.617 22.219 20.938 1 33.19 153 ALA B C 1
ATOM 2563 O O . ALA B 1 153 ? -6.156 21.156 21.391 1 33.19 153 ALA B O 1
ATOM 2564 N N . ASN B 1 154 ? -7.902 22.234 20.609 1 34.56 154 ASN B N 1
ATOM 2565 C CA . ASN B 1 154 ? -8.688 21 20.641 1 34.56 154 ASN B CA 1
ATOM 2566 C C . ASN B 1 154 ? -8.258 20.031 19.547 1 34.56 154 ASN B C 1
ATOM 2568 O O . ASN B 1 154 ? -8.875 18.984 19.359 1 34.56 154 ASN B O 1
ATOM 2572 N N . LEU B 1 155 ? -7.547 20.406 18.641 1 35.31 155 LEU B N 1
ATOM 2573 C CA . LEU B 1 155 ? -7.062 19.344 17.781 1 35.31 155 LEU B CA 1
ATOM 2574 C C . LEU B 1 155 ? -6.102 18.422 18.516 1 35.31 155 LEU B C 1
ATOM 2576 O O . LEU B 1 155 ? -5.449 17.578 17.906 1 35.31 155 LEU B O 1
ATOM 2580 N N . SER B 1 156 ? -5.801 18.688 19.859 1 31.64 156 SER B N 1
ATOM 2581 C CA . SER B 1 156 ? -4.918 17.75 20.547 1 31.64 156 SER B CA 1
ATOM 2582 C C . SER B 1 156 ? -5.496 16.344 20.562 1 31.64 156 SER B C 1
ATOM 2584 O O . SER B 1 156 ? -6.695 16.156 20.344 1 31.64 156 SER B O 1
ATOM 2586 N N . ILE B 1 157 ? -4.719 15.328 21.25 1 31.27 157 ILE B N 1
ATOM 2587 C CA . ILE B 1 157 ? -4.445 13.914 21.5 1 31.27 157 ILE B CA 1
ATOM 2588 C C . ILE B 1 157 ? -5.566 13.312 22.344 1 31.27 157 ILE B C 1
ATOM 2590 O O . ILE B 1 157 ? -5.633 13.539 23.547 1 31.27 157 ILE B O 1
ATOM 2594 N N . LYS B 1 158 ? -6.852 13.352 22 1 30.78 158 LYS B N 1
ATOM 2595 C CA . LYS B 1 158 ? -7.562 12.477 22.922 1 30.78 158 LYS B CA 1
ATOM 2596 C C . LYS B 1 158 ? -7.012 11.055 22.859 1 30.78 158 LYS B C 1
ATOM 2598 O O . LYS B 1 158 ? -7.398 10.273 21.984 1 30.78 158 LYS B O 1
ATOM 2603 N N . SER B 1 159 ? -5.656 10.805 22.984 1 27.25 159 SER B N 1
ATOM 2604 C CA . SER B 1 159 ? -5.301 9.43 23.312 1 27.25 159 SER B CA 1
ATOM 2605 C C . SER B 1 159 ? -5.879 9.016 24.672 1 27.25 159 SER B C 1
ATOM 2607 O O . SER B 1 159 ? -5.16 8.969 25.672 1 27.25 159 SER B O 1
ATOM 2609 N N . ASP B 1 160 ? -6.992 9.391 25.219 1 25.81 160 ASP B N 1
ATOM 2610 C CA . ASP B 1 160 ? -7.285 8.836 26.531 1 25.81 160 ASP B CA 1
ATOM 2611 C C . ASP B 1 160 ? -7.16 7.312 26.516 1 25.81 160 ASP B C 1
ATOM 2613 O O . ASP B 1 160 ? -7.473 6.664 25.516 1 25.81 160 ASP B O 1
ATOM 2617 N N . ASP B 1 161 ? -6.516 6.781 27.594 1 29.81 161 ASP B N 1
ATOM 2618 C CA . ASP B 1 161 ? -6.129 5.648 28.422 1 29.81 161 ASP B CA 1
ATOM 2619 C C . ASP B 1 161 ? -7.332 4.766 28.734 1 29.81 161 ASP B C 1
ATOM 2621 O O . ASP B 1 161 ? -7.234 3.836 29.547 1 29.81 161 ASP B O 1
ATOM 2625 N N . ASN B 1 162 ? -8.578 5.094 28.469 1 26.84 162 ASN B N 1
ATOM 2626 C CA . ASN B 1 162 ? -9.43 4.352 29.391 1 26.84 162 ASN B CA 1
ATOM 2627 C C . ASN B 1 162 ? -9.414 2.855 29.078 1 26.84 162 ASN B C 1
ATOM 2629 O O . ASN B 1 162 ? -10.164 2.381 28.234 1 26.84 162 ASN B O 1
ATOM 2633 N N . ILE B 1 163 ? -8.234 2.184 28.906 1 26.14 163 ILE B N 1
ATOM 2634 C CA . ILE B 1 163 ? -8.328 0.753 29.172 1 26.14 163 ILE B CA 1
ATOM 2635 C C . ILE B 1 163 ? -8.883 0.528 30.578 1 26.14 163 ILE B C 1
ATOM 2637 O O . ILE B 1 163 ? -8.203 0.815 31.578 1 26.14 163 ILE B O 1
ATOM 2641 N N . GLY B 1 164 ? -10.094 0.958 30.922 1 21.08 164 GLY B N 1
ATOM 2642 C CA . GLY B 1 164 ? -10.719 0.523 32.156 1 21.08 164 GLY B CA 1
ATOM 2643 C C . GLY B 1 164 ? -10.508 -0.95 32.469 1 21.08 164 GLY B C 1
ATOM 2644 O O . GLY B 1 164 ? -10.148 -1.719 31.562 1 21.08 164 GLY B O 1
ATOM 2645 N N . GLU B 1 165 ? -10.508 -1.29 33.844 1 25 165 GLU B N 1
ATOM 2646 C CA . GLU B 1 165 ? -10.516 -2.316 34.875 1 25 165 GLU B CA 1
ATOM 2647 C C . GLU B 1 165 ? -11.594 -3.365 34.625 1 25 165 GLU B C 1
ATOM 2649 O O . GLU B 1 165 ? -11.633 -4.406 35.281 1 25 165 GLU B O 1
ATOM 2654 N N . LYS B 1 166 ? -12.359 -3.678 33.594 1 22.92 166 LYS B N 1
ATOM 2655 C CA . LYS B 1 166 ? -13.094 -4.855 34.031 1 22.92 166 LYS B CA 1
ATOM 2656 C C . LYS B 1 166 ? -12.234 -6.113 33.969 1 22.92 166 LYS B C 1
ATOM 2658 O O . LYS B 1 166 ? -11.391 -6.227 33.062 1 22.92 166 LYS B O 1
#

Foldseek 3Di:
DPPPPPPPVPQDAFLVCVVVVHRHDPPHPCCVPGHPPNNVLVVLLCVPQNPVNLVVVLVVDDDPVVSVVSSVVSSVQSVQCVVPVPQGVNVVVVVVVVVVVVVVVVVVVVVVVLVVVVVVVVVVVVVVVVVCVVVPDDDDDPPPCPPPPVVVVVVDDVPDPPPDDD/DPPPPPPPVPQDAFLLCVVVVHRHDPPHPCCVPGHPPNNVLVVLLCVPQNPVNLVVVLVVDDDPVVSVVSSVVSSVQSVQCVVPVPQGVNVVVVVVVVVVVVVVVVVVVVVVVLVVVVVVVVVVVVVVVVVCVVVPDDDDDPPPCPDPPVVVVVVDDVPDPPPDDD